Protein AF-A0A3N5EFN3-F1 (afdb_monomer_lite)

Foldseek 3Di:
DDDDDDDDDDDPPVVVVVVVVVVVVVVVVPPDP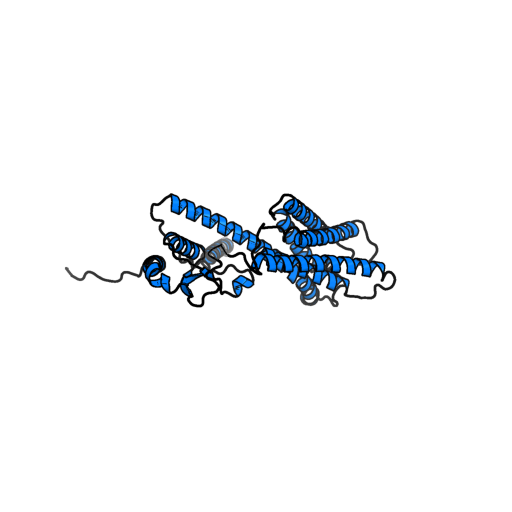PPPLPPPDPPDVVVVVVLVVVVVVVVVLLVLLLLLLVLLCLLQCVLVCLQCCCVPVQVNPDGDQASLLSCVGPCVCVQLVSLQSQLVSLCVDDAPDPVSNVLSNLLSVLSNLLNVQGADNDDDDDPSNVSNVVSVLSNLLSLLCCLQPRLLDDDPDDDPLSVVLNVLSNVLSVLSVVLSVVVVVCCVPCVPDPPDDSSNHVSSSSNSNSSSSNSNSVSQLGSRDFPDQDPPPPPDPQKDWLDKAAPSLLVVLCVV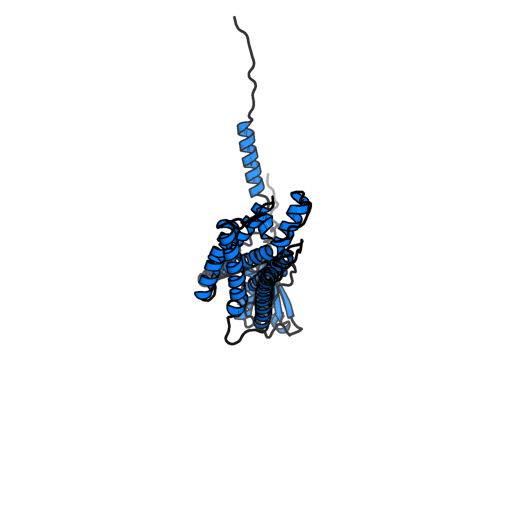CVVVVWGKDKDDPDPVVSSSDDPRMIIMITGPVCCVVSVVVSVVSVVSVDDPDPPDDDDDDDDDD

Radius of gyration: 29.47 Å; chains: 1; bounding box: 84×91×75 Å

pLDDT: mean 73.52, std 23.05, range [25.16, 98.56]

Sequence (353 aa):
MASNTKSVPGSTTRDFLLTCNHILRKVHRFSVGSVAYSVQPRKNPEILDFMMNSDDHTVHIHSYLSLRKAVGWIGILLPFVLILGHCFIFGGDKVLHNLSVYYHTGMRDIFVGAICAIALFLFFYKGYNRWDNIAADLAGFSALGIAFFPTVKEGPWDWVAMVHFYSAGSFFVILALISLFLFTRGEKRPTGRKLKRNIIYRACGIIILVSLASMEAYFLISKENHEDSRFVLIAETVTLMAFGISWLTKGGTFYPDKIQTTDTMEKEENLVKVFTGPEPTALLLMKMLEETGIKSLIKNDSMLGYLGAVPDVMNLYIFEEDLEKARPLIDEMNKQQEPEGDDEQGESGEAKE

Secondary structure (DSSP, 8-state):
-----------HHHHHHHHHHHHHHHHTTSS-----------S-HHHHHHHHHHHHHHHHHHHHHHHHHHHHHHHHHHHHHHHHHHHHTS--SS--SSSGGGGGSTTHHHHHHHHHHHHHHHHH---SSHHHHHHHHHHHHHHHHHHHSPPPSSSS--HHHHHHHHHHHHHHHHHHHIIIIITT---SS--HHHHHHHHHHHHHHHHHHHHHHHHHHHHHH-TT---S-THHHHHHHHHHHHHHHHHHHHTTSSSPPPPSS-TTGGG-S-EEEEEEE-HHHHHHHHHHHHHTT--EEEE---HHHHHTPPPS-EEEEEEGGGHHHHHHHHHHHHHTTS---------------

Structure (mmCIF, N/CA/C/O backbone):
data_AF-A0A3N5EFN3-F1
#
_entry.id   AF-A0A3N5EFN3-F1
#
loop_
_atom_site.group_PDB
_atom_site.id
_atom_site.type_symbol
_atom_site.label_atom_id
_atom_site.label_alt_id
_atom_site.label_comp_id
_atom_site.label_asym_id
_atom_site.label_entity_id
_atom_site.label_seq_id
_atom_site.pdbx_PDB_ins_code
_atom_site.Cartn_x
_atom_site.Cartn_y
_atom_site.Cartn_z
_atom_site.occupancy
_atom_site.B_iso_or_equiv
_atom_site.auth_seq_id
_atom_site.auth_comp_id
_atom_site.auth_asym_id
_atom_site.auth_atom_id
_atom_site.pdbx_PDB_model_num
ATOM 1 N N . MET A 1 1 ? -3.716 70.210 -43.033 1.00 42.50 1 MET A N 1
ATOM 2 C CA . MET A 1 1 ? -4.233 69.007 -43.717 1.00 42.50 1 MET A CA 1
ATOM 3 C C . MET A 1 1 ? -4.564 67.977 -42.658 1.00 42.50 1 MET A C 1
ATOM 5 O O . MET A 1 1 ? -3.665 67.434 -42.033 1.00 42.50 1 MET A O 1
ATOM 9 N N . ALA A 1 2 ? -5.855 67.834 -42.385 1.00 38.41 2 ALA A N 1
ATOM 10 C CA . ALA A 1 2 ? -6.418 66.829 -41.502 1.00 38.41 2 ALA A CA 1
ATOM 11 C C . ALA A 1 2 ? -6.771 65.580 -42.317 1.00 38.41 2 ALA A C 1
ATOM 13 O O . ALA A 1 2 ? -7.244 65.735 -43.439 1.00 38.41 2 ALA A O 1
ATOM 14 N N . SER A 1 3 ? -6.580 64.394 -41.735 1.00 30.78 3 SER A N 1
ATOM 15 C CA . SER A 1 3 ? -7.423 63.190 -41.875 1.00 30.78 3 SER A CA 1
ATOM 16 C C . SER A 1 3 ? -6.639 61.965 -41.389 1.00 30.78 3 SER A C 1
ATOM 18 O O . SER A 1 3 ? -5.453 61.882 -41.674 1.00 30.78 3 SER A O 1
ATOM 20 N N . ASN A 1 4 ? -7.186 60.909 -40.801 1.00 31.00 4 ASN A N 1
ATOM 21 C CA . ASN A 1 4 ? -8.431 60.641 -40.091 1.00 31.00 4 ASN A CA 1
ATOM 22 C C . ASN A 1 4 ? -8.348 59.143 -39.730 1.00 31.00 4 ASN A C 1
ATOM 24 O O . ASN A 1 4 ? -8.022 58.351 -40.610 1.00 31.00 4 ASN A O 1
ATOM 28 N N . THR A 1 5 ? -8.760 58.764 -38.516 1.00 33.88 5 THR A N 1
ATOM 29 C CA . THR A 1 5 ? -9.247 57.416 -38.126 1.00 33.88 5 THR A CA 1
ATOM 30 C C . THR A 1 5 ? -8.249 56.230 -38.172 1.00 33.88 5 THR A C 1
ATOM 32 O O . THR A 1 5 ? -7.373 56.171 -39.015 1.00 33.88 5 THR A O 1
ATOM 35 N N . LYS A 1 6 ? -8.292 55.201 -37.318 1.00 34.53 6 LYS A N 1
ATOM 36 C CA . LYS A 1 6 ? -9.382 54.615 -36.527 1.00 34.53 6 LYS A CA 1
ATOM 37 C C . LYS A 1 6 ? -8.849 54.121 -35.179 1.00 34.53 6 LYS A C 1
ATOM 39 O O . LYS A 1 6 ? -7.883 53.368 -35.121 1.00 34.53 6 LYS A O 1
ATOM 44 N N . SER A 1 7 ? -9.545 54.501 -34.118 1.00 36.38 7 SER A N 1
ATOM 45 C CA . SER A 1 7 ? -9.604 53.762 -32.865 1.00 36.38 7 SER A CA 1
ATOM 46 C C . SER A 1 7 ? -10.332 52.431 -33.090 1.00 36.38 7 SER A C 1
ATOM 48 O O . SER A 1 7 ? -11.386 52.393 -33.726 1.00 36.38 7 SER A O 1
ATOM 50 N N . VAL A 1 8 ? -9.779 51.344 -32.551 1.00 38.38 8 VAL A N 1
ATOM 51 C CA . VAL A 1 8 ? -10.485 50.074 -32.336 1.00 38.38 8 VAL A CA 1
ATOM 52 C C . VAL A 1 8 ? -10.555 49.851 -30.818 1.00 38.38 8 VAL A C 1
ATOM 54 O O . VAL A 1 8 ? -9.541 50.045 -30.143 1.00 38.38 8 VAL A O 1
ATOM 57 N N . PRO A 1 9 ? -11.737 49.534 -30.263 1.00 36.88 9 PRO A N 1
ATOM 58 C CA . PRO A 1 9 ? -11.984 49.467 -28.827 1.00 36.88 9 PRO A CA 1
ATOM 59 C C . PRO A 1 9 ? -11.787 48.044 -28.285 1.00 36.88 9 PRO A C 1
ATOM 61 O O . PRO A 1 9 ? -11.700 47.087 -29.048 1.00 36.88 9 PRO A O 1
ATOM 64 N N . GLY A 1 10 ? -11.866 47.898 -26.960 1.00 32.88 10 GLY A N 1
ATOM 65 C CA . GLY A 1 10 ? -12.506 46.703 -26.398 1.00 32.88 10 GLY A CA 1
ATOM 66 C C . GLY A 1 10 ? -11.637 45.803 -25.526 1.00 32.88 10 GLY A C 1
ATOM 67 O O . GLY A 1 10 ? -11.119 44.784 -25.963 1.00 32.88 10 GLY A O 1
ATOM 68 N N . SER A 1 11 ? -11.564 46.176 -24.250 1.00 46.12 11 SER A N 1
ATOM 69 C CA . SER A 1 11 ? -12.083 45.364 -23.132 1.00 46.12 11 SER A CA 1
ATOM 70 C C . SER A 1 11 ? -11.557 43.947 -22.846 1.00 46.12 11 SER A C 1
ATOM 72 O O . SER A 1 11 ? -12.011 43.345 -21.879 1.00 46.12 11 SER A O 1
ATOM 74 N N . THR A 1 12 ? -10.561 43.399 -23.536 1.00 49.66 12 THR A N 1
ATOM 75 C CA . THR A 1 12 ? -10.301 41.948 -23.396 1.00 49.66 12 THR A CA 1
ATOM 76 C C . THR A 1 12 ? -9.610 41.514 -22.093 1.00 49.66 12 THR A C 1
ATOM 78 O O . THR A 1 12 ? -9.712 40.354 -21.710 1.00 49.66 12 THR A O 1
ATOM 81 N N . THR A 1 13 ? -8.950 42.407 -21.348 1.00 43.72 13 THR A N 1
ATOM 82 C CA . THR A 1 13 ? -8.287 42.038 -20.076 1.00 43.72 13 THR A CA 1
ATOM 83 C C . THR A 1 13 ? -9.145 42.273 -18.836 1.00 43.72 13 THR A C 1
ATOM 85 O O . THR A 1 13 ? -9.038 41.516 -17.870 1.00 43.72 13 THR A O 1
ATOM 88 N N . ARG A 1 14 ? -10.045 43.267 -18.854 1.00 44.19 14 ARG A N 1
ATOM 89 C CA . ARG A 1 14 ? -11.017 43.456 -17.763 1.00 44.19 14 ARG A CA 1
ATOM 90 C C . ARG A 1 14 ? -12.145 42.432 -17.833 1.00 44.19 14 ARG A C 1
ATOM 92 O O . ARG A 1 14 ? -12.535 41.933 -16.783 1.00 44.19 14 ARG A O 1
ATOM 99 N N . ASP A 1 15 ? -12.573 42.037 -19.031 1.00 45.38 15 ASP A N 1
ATOM 100 C CA . ASP A 1 15 ? -13.620 41.024 -19.190 1.00 45.38 15 ASP A CA 1
ATOM 101 C C . ASP A 1 15 ? -13.124 39.626 -18.782 1.00 45.38 15 ASP A C 1
ATOM 103 O O . ASP A 1 15 ? -13.872 38.873 -18.161 1.00 45.38 15 ASP A O 1
ATOM 107 N N . PHE A 1 16 ? -11.843 39.293 -18.998 1.00 45.16 16 PHE A N 1
ATOM 108 C CA . PHE A 1 16 ? -11.278 38.008 -18.555 1.00 45.16 16 PHE A CA 1
ATOM 109 C C . PHE A 1 16 ? -11.113 37.934 -17.029 1.00 45.16 16 PHE A C 1
ATOM 111 O O . PHE A 1 16 ? -11.428 36.915 -16.417 1.00 45.16 16 PHE A O 1
ATOM 118 N N . LEU A 1 17 ? -10.707 39.036 -16.385 1.00 46.09 17 LEU A N 1
ATOM 119 C CA . LEU A 1 17 ? -10.628 39.118 -14.923 1.00 46.09 17 LEU A CA 1
ATOM 120 C C . LEU A 1 17 ? -12.014 39.154 -14.263 1.00 46.09 17 LEU A C 1
ATOM 122 O O . LEU A 1 17 ? -12.192 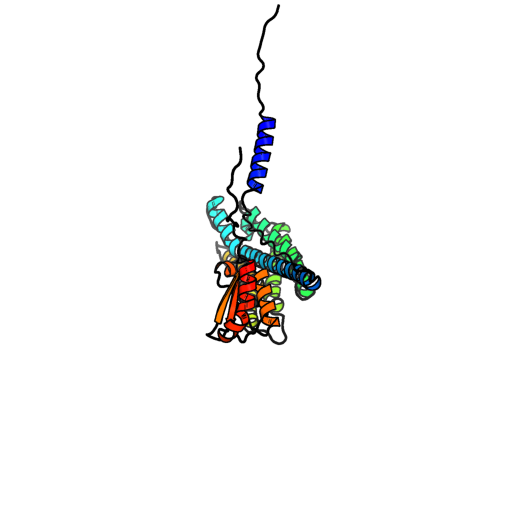38.540 -13.213 1.00 46.09 17 LEU A O 1
ATOM 126 N N . LEU A 1 18 ? -13.010 39.803 -14.877 1.00 49.19 18 LEU A N 1
ATOM 127 C CA . LEU A 1 18 ? -14.397 39.787 -14.397 1.00 49.19 18 LEU A CA 1
ATOM 128 C C . LEU A 1 18 ? -15.060 38.419 -14.608 1.00 49.19 18 LEU A C 1
ATOM 130 O O . LEU A 1 18 ? -15.768 37.958 -13.716 1.00 49.19 18 LEU A O 1
ATOM 134 N N . THR A 1 19 ? -14.767 37.723 -15.711 1.00 48.66 19 THR A N 1
ATOM 135 C CA . THR A 1 19 ? -15.259 36.357 -15.962 1.00 48.66 19 THR A CA 1
ATOM 136 C C . THR A 1 19 ? -14.598 35.345 -15.022 1.00 48.66 19 THR A C 1
ATOM 138 O O . THR A 1 19 ? -15.298 34.512 -14.453 1.00 48.66 19 THR A O 1
ATOM 141 N N . CYS A 1 20 ? -13.294 35.468 -14.736 1.00 38.78 20 CYS A N 1
ATOM 142 C CA . CYS A 1 20 ? -12.631 34.662 -13.704 1.00 38.78 20 CYS A CA 1
ATOM 143 C C . CYS A 1 20 ? -13.177 34.946 -12.300 1.00 38.78 20 CYS A C 1
ATOM 145 O O . CYS A 1 20 ? -13.378 34.006 -11.541 1.00 38.78 20 CYS A O 1
ATOM 147 N N . ASN A 1 21 ? -13.486 36.200 -11.951 1.00 40.50 21 ASN A N 1
ATOM 148 C CA . ASN A 1 21 ? -14.096 36.511 -10.653 1.00 40.50 21 ASN A CA 1
ATOM 149 C C . ASN A 1 21 ? -15.554 36.037 -10.565 1.00 40.50 21 ASN A C 1
ATOM 151 O O . ASN A 1 21 ? -16.003 35.630 -9.497 1.00 40.50 21 ASN A O 1
ATOM 155 N N . HIS A 1 22 ? -16.300 36.045 -11.673 1.00 41.62 22 HIS A N 1
ATOM 156 C CA . HIS A 1 22 ? -17.666 35.528 -11.703 1.00 41.62 22 HIS A CA 1
ATOM 157 C C . HIS A 1 22 ? -17.688 33.994 -11.666 1.00 41.62 22 HIS A C 1
ATOM 159 O O . HIS A 1 22 ? -18.513 33.432 -10.956 1.00 41.62 22 HIS A O 1
ATOM 165 N N . ILE A 1 23 ? -16.748 33.309 -12.329 1.00 41.66 23 ILE A N 1
ATOM 166 C CA . ILE A 1 23 ? -16.597 31.846 -12.266 1.00 41.66 23 ILE A CA 1
ATOM 167 C C . ILE A 1 23 ? -16.037 31.414 -10.905 1.00 41.66 23 ILE A C 1
ATOM 169 O O . ILE A 1 23 ? -16.576 30.482 -10.324 1.00 41.66 23 ILE A O 1
ATOM 173 N N . LEU A 1 24 ? -15.072 32.128 -10.314 1.00 36.22 24 LEU A N 1
ATOM 174 C CA . LEU A 1 24 ? -14.598 31.846 -8.951 1.00 36.22 24 LEU A CA 1
ATOM 175 C C . LEU A 1 24 ? -15.686 32.107 -7.901 1.00 36.22 24 LEU A C 1
ATOM 177 O O . LEU A 1 24 ? -15.841 31.300 -6.993 1.00 36.22 24 LEU A O 1
ATOM 181 N N . ARG A 1 25 ? -16.524 33.144 -8.057 1.00 36.97 25 ARG A N 1
ATOM 182 C CA . ARG A 1 25 ? -17.699 33.348 -7.186 1.00 36.97 25 ARG A CA 1
ATOM 183 C C . ARG A 1 25 ? -18.825 32.342 -7.430 1.00 36.97 25 ARG A C 1
ATOM 185 O O . ARG A 1 25 ? -19.624 32.129 -6.526 1.00 36.97 25 ARG A O 1
ATOM 192 N N . LYS A 1 26 ? -18.908 31.725 -8.614 1.00 35.31 26 LYS A N 1
ATOM 193 C CA . LYS A 1 26 ? -19.923 30.707 -8.942 1.00 35.31 26 LYS A CA 1
ATOM 194 C C . LYS A 1 26 ? -19.475 29.294 -8.550 1.00 35.31 26 LYS A C 1
ATOM 196 O O . LYS A 1 26 ? -20.312 28.512 -8.117 1.00 35.31 26 LYS A O 1
ATOM 201 N N . VAL A 1 27 ? -18.170 29.007 -8.582 1.00 34.91 27 VAL A N 1
ATOM 202 C CA . VAL A 1 27 ? -17.560 27.778 -8.036 1.00 34.91 27 VAL A CA 1
ATOM 203 C C . VAL A 1 27 ? -17.530 27.813 -6.504 1.00 34.91 27 VAL A C 1
ATOM 205 O O . VAL A 1 27 ? -17.742 26.787 -5.878 1.00 34.91 27 VAL A O 1
ATOM 208 N N . HIS A 1 28 ? -17.433 28.993 -5.882 1.00 31.05 28 HIS A N 1
ATOM 209 C CA . HIS A 1 28 ? -17.645 29.138 -4.433 1.00 31.05 28 HIS A CA 1
ATOM 210 C C . HIS A 1 28 ? -19.130 29.109 -4.008 1.00 31.05 28 HIS A C 1
ATOM 212 O O . HIS A 1 28 ? -19.431 29.274 -2.826 1.00 31.05 28 HIS A O 1
ATOM 218 N N . ARG A 1 29 ? -20.064 28.938 -4.958 1.00 30.48 29 ARG A N 1
ATOM 219 C CA . ARG A 1 29 ? -21.521 28.936 -4.725 1.00 30.48 29 ARG A CA 1
ATOM 220 C C . ARG A 1 29 ? -22.226 27.675 -5.233 1.00 30.48 29 ARG A C 1
ATOM 222 O O . ARG A 1 29 ? -23.449 27.612 -5.195 1.00 30.48 29 ARG A O 1
ATOM 229 N N . PHE A 1 30 ? -21.477 26.670 -5.678 1.00 33.19 30 PHE A N 1
ATOM 230 C CA . PHE A 1 30 ? -22.003 25.349 -6.003 1.00 33.19 30 PHE A CA 1
ATOM 231 C C . PHE A 1 30 ? -21.211 24.310 -5.215 1.00 33.19 30 PHE A C 1
ATOM 233 O O . PHE A 1 30 ? -20.004 24.199 -5.382 1.00 33.19 30 PHE A O 1
ATOM 240 N N . SER A 1 31 ? -21.920 23.558 -4.374 1.00 32.50 31 SER A N 1
ATOM 241 C CA . SER A 1 31 ? -21.401 22.580 -3.411 1.00 32.50 31 SER A CA 1
ATOM 242 C C . SER A 1 31 ? -20.894 23.164 -2.091 1.00 32.50 31 SER A C 1
ATOM 244 O O . SER A 1 31 ? -19.731 23.011 -1.752 1.00 32.50 31 SER A O 1
ATOM 246 N N . VAL A 1 32 ? -21.793 23.780 -1.321 1.00 32.69 32 VAL A N 1
ATOM 247 C CA . VAL A 1 32 ? -22.317 23.129 -0.108 1.00 32.69 32 VAL A CA 1
ATOM 248 C C . VAL A 1 32 ? -23.745 23.648 0.065 1.00 32.69 32 VAL A C 1
ATOM 250 O O . VAL A 1 32 ? -23.968 24.745 0.567 1.00 32.69 32 VAL A O 1
ATOM 253 N N . GLY A 1 33 ? -24.736 22.875 -0.375 1.00 26.97 33 GLY A N 1
ATOM 254 C CA . GLY A 1 33 ? -26.073 22.966 0.209 1.00 26.97 33 GLY A CA 1
ATOM 255 C C . GLY A 1 33 ? -26.017 22.341 1.599 1.00 26.97 33 GLY A C 1
ATOM 256 O O . GLY A 1 33 ? -26.643 21.317 1.833 1.00 26.97 33 GLY A O 1
ATOM 257 N N . SER A 1 34 ? -25.175 22.890 2.478 1.00 28.14 34 SER A N 1
ATOM 258 C CA . SER A 1 34 ? -25.198 22.558 3.893 1.00 28.14 34 SER A CA 1
ATOM 259 C C . SER A 1 34 ? -26.425 23.280 4.391 1.00 28.14 34 SER A C 1
ATOM 261 O O . SER A 1 34 ? -26.415 24.503 4.523 1.00 28.14 34 SER A O 1
ATOM 263 N N . VAL A 1 35 ? -27.489 22.527 4.638 1.00 26.98 35 VAL A N 1
ATOM 264 C CA . VAL A 1 35 ? -28.425 22.915 5.683 1.00 26.98 35 VAL A CA 1
ATOM 265 C C . VAL A 1 35 ? -27.552 23.076 6.924 1.00 26.98 35 VAL A C 1
ATOM 267 O O . VAL A 1 35 ? -27.054 22.104 7.489 1.00 26.98 35 VAL A O 1
ATOM 270 N N . ALA A 1 36 ? -27.204 24.322 7.235 1.00 26.17 36 ALA A N 1
ATOM 271 C CA . ALA A 1 36 ? -26.501 24.654 8.450 1.00 26.17 36 ALA A CA 1
ATOM 272 C C . ALA A 1 36 ? -27.518 24.446 9.568 1.00 26.17 36 ALA A C 1
ATOM 274 O O . ALA A 1 36 ? -28.321 25.328 9.853 1.00 26.17 36 ALA A O 1
ATOM 275 N N . TYR A 1 37 ? -27.522 23.251 10.155 1.00 28.23 37 TYR A N 1
ATOM 276 C CA . TYR A 1 37 ? -28.199 23.009 11.417 1.00 28.23 37 TYR A CA 1
ATOM 277 C C . TYR A 1 37 ? -27.496 23.873 12.466 1.00 28.23 37 TYR A C 1
ATOM 279 O O . TYR A 1 37 ? -26.477 23.481 13.034 1.00 28.23 37 TYR A O 1
ATOM 287 N N . SER A 1 38 ? -27.989 25.094 12.680 1.00 25.16 38 SER A N 1
ATOM 288 C CA . SER A 1 38 ? -27.573 25.915 13.808 1.00 25.16 38 SER A CA 1
ATOM 289 C C . SER A 1 38 ? -28.200 25.326 15.065 1.00 25.16 38 SER A C 1
ATOM 291 O O . SER A 1 38 ? -29.229 25.798 15.545 1.00 25.16 38 SER A O 1
ATOM 293 N N . VAL A 1 39 ? -27.588 24.270 15.595 1.00 35.00 39 VAL A N 1
ATOM 294 C CA . VAL A 1 39 ? -27.822 23.851 16.975 1.00 35.00 39 VAL A CA 1
ATOM 295 C C . VAL A 1 39 ? -27.340 25.012 17.837 1.00 35.00 39 VAL A C 1
ATOM 297 O O . VAL A 1 39 ? -26.141 25.203 18.007 1.00 35.00 39 VAL A O 1
ATOM 300 N N . GLN A 1 40 ? -28.258 25.854 18.310 1.00 28.28 40 GLN A N 1
ATOM 301 C CA . GLN A 1 40 ? -27.939 26.882 19.297 1.00 28.28 40 GLN A CA 1
ATOM 302 C C . GLN A 1 40 ? -27.626 26.159 20.613 1.00 28.28 40 GLN A C 1
ATOM 304 O O . GLN A 1 40 ? -28.537 25.575 21.210 1.00 28.28 40 GLN A O 1
ATOM 309 N N . PRO A 1 41 ? -26.366 26.146 21.086 1.00 37.38 41 PRO A N 1
ATOM 310 C CA . PRO A 1 41 ? -26.038 25.452 22.317 1.00 37.38 41 PRO A CA 1
ATOM 311 C C . PRO A 1 41 ? -26.722 26.177 23.479 1.00 37.38 41 PRO A C 1
ATOM 313 O O . PRO A 1 41 ? -26.458 27.351 23.754 1.00 37.38 41 PRO A O 1
ATOM 316 N N . ARG A 1 42 ? -27.623 25.487 24.190 1.00 42.03 42 ARG A N 1
ATOM 317 C CA . ARG A 1 42 ? -28.101 25.983 25.486 1.00 42.03 42 ARG A CA 1
ATOM 318 C C . ARG A 1 42 ? -26.901 26.150 26.430 1.00 42.03 42 ARG A C 1
ATOM 320 O O . ARG A 1 42 ? -25.976 25.347 26.420 1.00 42.03 42 ARG A O 1
ATOM 327 N N . LYS A 1 43 ? -26.976 27.212 27.242 1.00 44.81 43 LYS A N 1
ATOM 328 C CA . LYS A 1 43 ? -26.015 27.826 28.189 1.00 44.81 43 LYS A CA 1
ATOM 329 C C . LYS A 1 43 ? -25.325 26.907 29.229 1.00 44.81 43 LYS A C 1
ATOM 331 O O . LYS A 1 43 ? -25.169 27.328 30.373 1.00 44.81 43 LYS A O 1
ATOM 336 N N . ASN A 1 44 ? -24.920 25.683 28.901 1.00 45.38 44 ASN A N 1
ATOM 337 C CA . ASN A 1 44 ? -24.066 24.888 29.780 1.00 45.38 44 ASN A CA 1
ATOM 338 C C . ASN A 1 44 ? -22.635 24.844 29.210 1.00 45.38 44 ASN A C 1
ATOM 340 O O . ASN A 1 44 ? -22.384 24.084 28.272 1.00 45.38 44 ASN A O 1
ATOM 344 N N . PRO A 1 45 ? -21.705 25.673 29.722 1.00 52.31 45 PRO A N 1
ATOM 345 C CA . PRO A 1 45 ? -20.355 25.789 29.170 1.00 52.31 45 PRO A CA 1
ATOM 346 C C . PRO A 1 45 ? -19.575 24.467 29.208 1.00 52.31 45 PRO A C 1
ATOM 348 O O . PRO A 1 45 ? -18.748 24.242 28.332 1.00 52.31 45 PRO A O 1
ATOM 351 N N . GLU A 1 46 ? -19.883 23.563 30.143 1.00 46.56 46 GLU A N 1
ATOM 352 C CA . GLU A 1 46 ? -19.254 22.236 30.219 1.00 46.56 46 GLU A CA 1
ATOM 353 C C . GLU A 1 46 ? -19.691 21.305 29.079 1.00 46.56 46 GLU A C 1
ATOM 355 O O . GLU A 1 46 ? -18.888 20.532 28.564 1.00 46.56 46 GLU A O 1
ATOM 360 N N . ILE A 1 47 ? -20.953 21.396 28.641 1.00 45.16 47 ILE A N 1
ATOM 361 C CA . ILE A 1 47 ? -21.464 20.594 27.520 1.00 45.16 47 ILE A CA 1
ATOM 362 C C . ILE A 1 47 ? -20.891 21.116 26.203 1.00 45.16 47 ILE A C 1
ATOM 364 O O . ILE A 1 47 ? -20.515 20.320 25.350 1.00 45.16 47 ILE A O 1
ATOM 368 N N . LEU A 1 48 ? -20.768 22.438 26.051 1.00 50.41 48 LEU A N 1
ATOM 369 C CA . LEU A 1 48 ? -20.181 23.048 24.858 1.00 50.41 48 LEU A CA 1
ATOM 370 C C . LEU A 1 48 ? -18.689 22.708 24.712 1.00 50.41 48 LEU A C 1
ATOM 372 O O . LEU A 1 48 ? -18.257 22.345 23.620 1.00 50.41 48 LEU A O 1
ATOM 376 N N . ASP A 1 49 ? -17.927 22.771 25.808 1.00 54.03 49 ASP A N 1
ATOM 377 C CA . ASP A 1 49 ? -16.514 22.369 25.836 1.00 54.03 49 ASP A CA 1
ATOM 378 C C . ASP A 1 49 ? -16.355 20.867 25.549 1.00 54.03 49 ASP A C 1
ATOM 380 O O . ASP A 1 49 ? -15.541 20.465 24.718 1.00 54.03 49 ASP A O 1
ATOM 384 N N . PHE A 1 50 ? -17.211 20.029 26.144 1.00 50.53 50 PHE A N 1
ATOM 385 C CA . PHE A 1 50 ? -17.228 18.593 25.873 1.00 50.53 50 PHE A CA 1
ATOM 386 C C . PHE A 1 50 ? -17.576 18.269 24.413 1.00 50.53 50 PHE A C 1
ATOM 388 O O . PHE A 1 50 ? -16.926 17.406 23.824 1.00 50.53 50 PHE A O 1
ATOM 395 N N . MET A 1 51 ? -18.573 18.939 23.822 1.00 46.94 51 MET A N 1
ATOM 396 C CA . MET A 1 51 ? -18.962 18.754 22.417 1.00 46.94 51 MET A CA 1
ATOM 397 C C . MET A 1 51 ? -17.831 19.177 21.479 1.00 46.94 51 MET A C 1
ATOM 399 O O . MET A 1 51 ? -17.422 18.382 20.639 1.00 46.94 51 MET A O 1
ATOM 403 N N . MET A 1 52 ? -17.254 20.367 21.679 1.00 53.12 52 MET A N 1
ATOM 404 C CA . MET A 1 52 ? -16.132 20.843 20.864 1.00 53.12 52 MET A CA 1
ATOM 405 C C . MET A 1 52 ? -14.916 19.913 20.943 1.00 53.12 52 MET A C 1
ATOM 407 O O . MET A 1 52 ? -14.295 19.624 19.922 1.00 53.12 52 MET A O 1
ATOM 411 N N . ASN A 1 53 ? -14.581 19.419 22.136 1.00 51.72 53 ASN A N 1
ATOM 412 C CA . ASN A 1 53 ? -13.414 18.559 22.326 1.00 51.72 53 ASN A CA 1
ATOM 413 C C . ASN A 1 53 ? -13.657 17.122 21.815 1.00 51.72 53 ASN A C 1
ATOM 415 O O . ASN A 1 53 ? -12.758 16.482 21.270 1.00 51.72 53 ASN A O 1
ATOM 419 N N . SER A 1 54 ? -14.886 16.612 21.940 1.00 52.78 54 SER A N 1
ATOM 420 C CA . SER A 1 54 ? -15.269 15.292 21.414 1.00 52.78 54 SER A CA 1
ATOM 421 C C . SER A 1 54 ? -15.344 15.284 19.885 1.00 52.78 54 SER A C 1
ATOM 423 O O . SER A 1 54 ? -14.884 14.325 19.258 1.00 52.78 54 SER A O 1
ATOM 425 N N . ASP A 1 55 ? -15.860 16.354 19.277 1.00 54.44 55 ASP A N 1
ATOM 426 C CA . ASP A 1 55 ? -15.888 16.516 17.821 1.00 54.44 55 ASP A CA 1
ATOM 427 C C . ASP A 1 55 ? -14.468 16.619 17.249 1.00 54.44 55 ASP A C 1
ATOM 429 O O . ASP A 1 55 ? -14.147 15.935 16.279 1.00 54.44 55 ASP A O 1
ATOM 433 N N . ASP A 1 56 ? -13.565 17.376 17.884 1.00 55.53 56 ASP A N 1
ATOM 434 C CA . ASP A 1 56 ? -12.170 17.460 17.430 1.00 55.53 56 ASP A CA 1
ATOM 435 C C . ASP A 1 56 ? -11.481 16.084 17.493 1.00 55.53 56 ASP A C 1
ATOM 437 O O . ASP A 1 56 ? -10.923 15.599 16.504 1.00 55.53 56 ASP A O 1
ATOM 441 N N . HIS A 1 57 ? -11.590 15.377 18.623 1.00 56.28 57 HIS A N 1
ATOM 442 C CA . HIS A 1 57 ? -11.006 14.043 18.778 1.00 56.28 57 HIS A CA 1
ATOM 443 C C . HIS A 1 57 ? -11.554 13.013 17.782 1.00 56.28 57 HIS A C 1
ATOM 445 O O . HIS A 1 57 ? -10.776 12.231 17.225 1.00 56.28 57 HIS A O 1
ATOM 451 N N . THR A 1 58 ? -12.865 12.999 17.535 1.00 60.16 58 THR A N 1
ATOM 452 C CA . THR A 1 58 ? -13.478 12.080 16.562 1.00 60.16 58 THR A CA 1
ATOM 453 C C . THR A 1 58 ? -13.031 12.402 15.137 1.00 60.16 58 THR A C 1
ATOM 455 O O . THR A 1 58 ? -12.613 11.491 14.417 1.00 60.16 58 THR A O 1
ATOM 458 N N . VAL A 1 59 ? -12.986 13.680 14.749 1.00 62.69 59 VAL A N 1
ATOM 459 C CA . VAL A 1 59 ? -12.482 14.122 13.438 1.00 62.69 59 VAL A CA 1
ATOM 460 C C . VAL A 1 59 ? -11.020 13.709 13.226 1.00 62.69 59 VAL A C 1
ATOM 462 O O . VAL A 1 59 ? -10.683 13.169 12.166 1.00 62.69 59 VAL A O 1
ATOM 465 N N . HIS A 1 60 ? -10.148 13.869 14.232 1.00 64.06 60 HIS A N 1
ATOM 466 C CA . HIS A 1 60 ? -8.747 13.424 14.145 1.00 64.06 60 HIS A CA 1
ATOM 467 C C . HIS A 1 60 ? -8.628 11.910 13.949 1.00 64.06 60 HIS A C 1
ATOM 469 O O . HIS A 1 60 ? -7.824 11.448 13.132 1.00 64.06 60 HIS A O 1
ATOM 475 N N . ILE A 1 61 ? -9.441 11.120 14.658 1.00 65.94 61 ILE A N 1
ATOM 476 C CA . ILE A 1 61 ? -9.457 9.656 14.522 1.00 65.94 61 ILE A CA 1
ATOM 477 C C . ILE A 1 61 ? -9.931 9.251 13.121 1.00 65.94 61 ILE A C 1
ATOM 479 O O . ILE A 1 61 ? -9.296 8.407 12.482 1.00 65.94 61 ILE A O 1
ATOM 483 N N . HIS A 1 62 ? -10.998 9.870 12.613 1.00 62.91 62 HIS A N 1
ATOM 484 C CA . HIS A 1 62 ? -11.547 9.587 11.284 1.00 62.91 62 HIS A CA 1
ATOM 485 C C . HIS A 1 62 ? -10.584 9.940 10.157 1.00 62.91 62 HIS A C 1
ATOM 487 O O . HIS A 1 62 ? -10.381 9.134 9.242 1.00 62.91 62 HIS A O 1
ATOM 493 N N . SER A 1 63 ? -9.928 11.097 10.248 1.00 75.00 63 SER A N 1
ATOM 494 C CA . SER A 1 63 ? -8.877 11.507 9.311 1.00 75.00 63 SER A CA 1
ATOM 495 C C . SER A 1 63 ? -7.734 10.486 9.286 1.00 75.00 63 SER A C 1
ATOM 497 O O . SER A 1 63 ? -7.311 10.004 8.230 1.00 75.00 63 SER A O 1
ATOM 499 N N . TYR A 1 64 ? -7.303 10.041 10.465 1.00 79.75 64 TYR A N 1
ATOM 500 C CA . TYR A 1 64 ? -6.208 9.090 10.601 1.00 79.75 64 TYR A CA 1
ATOM 501 C C . TYR A 1 64 ? -6.556 7.667 10.119 1.00 79.75 64 TYR A C 1
ATOM 503 O O . TYR A 1 64 ? -5.725 6.993 9.500 1.00 79.75 64 TYR A O 1
ATOM 511 N N . LEU A 1 65 ? -7.789 7.198 10.343 1.00 82.25 65 LEU A N 1
ATOM 512 C CA . LEU A 1 65 ? -8.281 5.936 9.781 1.00 82.25 65 LEU A CA 1
ATOM 513 C C . LEU A 1 65 ? -8.397 6.010 8.256 1.00 82.25 65 LEU A C 1
ATOM 515 O O . LEU A 1 65 ? -7.978 5.077 7.572 1.00 82.25 65 LEU A O 1
ATOM 519 N N . SER A 1 66 ? -8.899 7.120 7.719 1.00 84.19 66 SER A N 1
ATOM 520 C CA . SER A 1 66 ? -9.026 7.336 6.274 1.00 84.19 66 SER A CA 1
ATOM 521 C C . SER A 1 66 ? -7.665 7.309 5.578 1.00 84.19 66 SER A C 1
ATOM 523 O O . SER A 1 66 ? -7.515 6.667 4.538 1.00 84.19 66 SER A O 1
ATOM 525 N N . LEU A 1 67 ? -6.638 7.893 6.199 1.00 87.69 67 LEU A N 1
ATOM 526 C CA . LEU A 1 67 ? -5.275 7.872 5.672 1.00 87.69 67 LEU A CA 1
ATOM 527 C C . LEU A 1 67 ? -4.690 6.447 5.604 1.00 87.69 67 LEU A C 1
ATOM 529 O O . LEU A 1 67 ? -4.097 6.063 4.595 1.00 87.69 67 LEU A O 1
ATOM 533 N N . ARG A 1 68 ? -4.938 5.615 6.627 1.00 91.69 68 ARG A N 1
ATOM 534 C CA . ARG A 1 68 ? -4.579 4.180 6.607 1.00 91.69 68 ARG A CA 1
ATOM 535 C C . ARG A 1 68 ? -5.278 3.433 5.474 1.00 91.69 68 ARG A C 1
ATOM 537 O O . ARG A 1 68 ? -4.665 2.576 4.838 1.00 91.69 68 ARG A O 1
ATOM 544 N N . LYS A 1 69 ? -6.553 3.749 5.219 1.00 92.00 69 LYS A N 1
ATOM 545 C CA . LYS A 1 69 ? -7.313 3.133 4.126 1.00 92.00 69 LYS A CA 1
ATOM 546 C C . LYS A 1 69 ? -6.766 3.542 2.763 1.00 92.00 69 LYS A C 1
ATOM 548 O O . LYS A 1 69 ? -6.583 2.676 1.915 1.00 92.00 69 LYS A O 1
ATOM 553 N N . ALA A 1 70 ? -6.449 4.824 2.578 1.00 92.62 70 ALA A N 1
ATOM 554 C CA . ALA A 1 70 ? -5.848 5.330 1.348 1.00 92.62 70 ALA A CA 1
ATOM 555 C C . ALA A 1 70 ? -4.536 4.598 1.028 1.00 92.62 70 ALA A C 1
ATOM 557 O O . ALA A 1 70 ? -4.373 4.086 -0.075 1.00 92.62 70 ALA A O 1
ATOM 558 N N . VAL A 1 71 ? -3.645 4.448 2.010 1.00 95.06 71 VAL A N 1
ATOM 559 C CA . VAL A 1 71 ? -2.393 3.691 1.838 1.00 95.06 71 VAL A CA 1
ATOM 560 C C . VAL A 1 71 ? -2.637 2.214 1.540 1.00 95.06 71 VAL A C 1
ATOM 562 O O . VAL A 1 71 ? -1.968 1.642 0.678 1.00 95.06 71 VAL A O 1
ATOM 565 N N . GLY A 1 72 ? -3.628 1.604 2.193 1.00 96.31 72 GLY A N 1
ATOM 566 C CA . GLY A 1 72 ? -4.045 0.239 1.888 1.00 96.31 72 GLY A CA 1
ATOM 567 C C . GLY A 1 72 ? -4.502 0.068 0.435 1.00 96.31 72 GLY A C 1
ATOM 568 O O . GLY A 1 72 ? -4.072 -0.866 -0.244 1.00 96.31 72 GLY A O 1
ATOM 569 N N . TRP A 1 73 ? -5.313 1.003 -0.066 1.00 97.25 73 TRP A N 1
ATOM 570 C CA . TRP A 1 73 ? -5.773 1.017 -1.453 1.00 97.25 73 TRP A CA 1
ATOM 571 C C . TRP A 1 73 ? -4.652 1.280 -2.453 1.00 97.25 73 TRP A C 1
ATOM 573 O O . TRP A 1 73 ? -4.602 0.591 -3.469 1.00 97.25 73 TRP A O 1
ATOM 583 N N . ILE A 1 74 ? -3.728 2.201 -2.158 1.00 97.31 74 ILE A N 1
ATOM 584 C CA . ILE A 1 74 ? -2.530 2.406 -2.985 1.00 97.31 74 ILE A CA 1
ATOM 585 C C . ILE A 1 74 ? -1.773 1.082 -3.118 1.00 97.31 74 ILE A C 1
ATOM 587 O O . ILE A 1 74 ? -1.466 0.677 -4.233 1.00 97.31 74 ILE A O 1
ATOM 591 N N . GLY A 1 75 ? -1.542 0.364 -2.014 1.00 96.19 75 GLY A N 1
ATOM 592 C CA . GLY A 1 75 ? -0.873 -0.938 -2.041 1.00 96.19 75 GLY A CA 1
ATOM 593 C C . GLY A 1 75 ? -1.566 -1.962 -2.947 1.00 96.19 75 GLY A C 1
ATOM 594 O O . GLY A 1 75 ? -0.914 -2.591 -3.772 1.00 96.19 75 GLY A O 1
ATOM 595 N N . ILE A 1 76 ? -2.890 -2.107 -2.840 1.00 97.62 76 ILE A N 1
ATOM 596 C CA . ILE A 1 76 ? -3.645 -3.085 -3.643 1.00 97.62 76 ILE A CA 1
ATOM 597 C C . ILE A 1 76 ? -3.696 -2.692 -5.120 1.00 97.62 76 ILE A C 1
ATOM 599 O O . ILE A 1 76 ? -3.560 -3.553 -5.983 1.00 97.62 76 ILE A O 1
ATOM 603 N N . LEU A 1 77 ? -3.933 -1.414 -5.419 1.00 97.62 77 LEU A N 1
ATOM 604 C CA . LEU A 1 77 ? -4.210 -0.954 -6.780 1.00 97.62 77 LEU A CA 1
ATOM 605 C C . LEU A 1 77 ? -2.943 -0.715 -7.597 1.00 97.62 77 LEU A C 1
ATOM 607 O O . LEU A 1 77 ? -2.985 -0.879 -8.816 1.00 97.62 77 LEU A O 1
ATOM 611 N N . LEU A 1 78 ? -1.830 -0.348 -6.954 1.00 97.50 78 LEU A N 1
ATOM 612 C CA . LEU A 1 78 ? -0.603 0.051 -7.641 1.00 97.50 78 LEU A CA 1
ATOM 613 C C . LEU A 1 78 ? -0.143 -0.965 -8.703 1.00 97.50 78 LEU A C 1
ATOM 615 O O . LEU A 1 78 ? 0.045 -0.534 -9.839 1.00 97.50 78 LEU A O 1
ATOM 619 N N . PRO A 1 79 ? -0.041 -2.285 -8.435 1.00 97.25 79 PRO A N 1
ATOM 620 C CA . PRO A 1 79 ? 0.375 -3.255 -9.451 1.00 97.25 79 PRO A CA 1
ATOM 621 C C . PRO A 1 79 ? -0.489 -3.211 -10.715 1.00 97.25 79 PRO A C 1
ATOM 623 O O . PRO A 1 79 ? 0.024 -3.154 -11.832 1.00 97.25 79 PRO A O 1
ATOM 626 N N . PHE A 1 80 ? -1.810 -3.173 -10.539 1.00 97.31 80 PHE A N 1
ATOM 627 C CA . PHE A 1 80 ? -2.762 -3.160 -11.645 1.00 97.31 80 PHE A CA 1
ATOM 628 C C . PHE A 1 80 ? -2.708 -1.845 -12.412 1.00 97.31 80 PHE A C 1
ATOM 630 O O . PHE A 1 80 ? -2.706 -1.859 -13.639 1.00 97.31 80 PHE A O 1
ATOM 637 N N . VAL A 1 81 ? -2.613 -0.714 -11.710 1.00 97.56 81 VAL A N 1
ATOM 638 C CA . VAL A 1 81 ? -2.504 0.602 -12.347 1.00 97.56 81 VAL A CA 1
ATOM 639 C C . VAL A 1 81 ? -1.242 0.681 -13.201 1.00 97.56 81 VAL A C 1
ATOM 641 O O . VAL A 1 81 ? -1.334 1.136 -14.336 1.00 97.56 81 VAL A O 1
ATOM 644 N N . LEU A 1 82 ? -0.093 0.196 -12.712 1.00 97.38 82 LEU A N 1
ATOM 645 C CA . LEU A 1 82 ? 1.158 0.181 -13.482 1.00 97.38 82 LEU A CA 1
ATOM 646 C C . LEU A 1 82 ? 1.050 -0.687 -14.737 1.00 97.38 82 LEU A C 1
ATOM 648 O O . LEU A 1 82 ? 1.366 -0.215 -15.829 1.00 97.38 82 LEU A O 1
ATOM 652 N N . ILE A 1 83 ? 0.559 -1.922 -14.596 1.00 95.88 83 ILE A N 1
ATOM 653 C CA . ILE A 1 83 ? 0.413 -2.862 -15.715 1.00 95.88 83 ILE A CA 1
ATOM 654 C C . ILE A 1 83 ? -0.554 -2.300 -16.764 1.00 95.88 83 ILE A C 1
ATOM 656 O O . ILE A 1 83 ? -0.205 -2.178 -17.937 1.00 95.88 83 ILE A O 1
ATOM 660 N N . LEU A 1 84 ? -1.763 -1.919 -16.344 1.00 96.12 84 LEU A N 1
ATOM 661 C CA . LEU A 1 84 ? -2.807 -1.439 -17.248 1.00 96.12 84 LEU A CA 1
ATOM 662 C C . LEU A 1 84 ? -2.425 -0.099 -17.878 1.00 96.12 84 LEU A C 1
ATOM 664 O O . LEU A 1 84 ? -2.601 0.084 -19.078 1.00 96.12 84 LEU A O 1
ATOM 668 N N . GLY A 1 85 ? -1.869 0.830 -17.100 1.00 95.69 85 GLY A N 1
ATOM 669 C CA . GLY A 1 85 ? -1.435 2.123 -17.616 1.00 95.69 85 GLY A CA 1
ATOM 670 C C . GLY A 1 85 ? -0.308 1.985 -18.639 1.00 95.69 85 GLY A C 1
ATOM 671 O O . GLY A 1 85 ? -0.353 2.624 -19.689 1.00 95.69 85 GLY A O 1
ATOM 672 N N . HIS A 1 86 ? 0.657 1.093 -18.406 1.00 95.56 86 HIS A N 1
ATOM 673 C CA . HIS A 1 86 ? 1.698 0.820 -19.394 1.00 95.56 86 HIS A CA 1
ATOM 674 C C . HIS A 1 86 ? 1.117 0.263 -20.698 1.00 95.56 86 HIS A C 1
ATOM 676 O O . HIS A 1 86 ? 1.437 0.785 -21.764 1.00 95.56 86 HIS A O 1
ATOM 682 N N . CYS A 1 87 ? 0.236 -0.739 -20.618 1.00 93.56 87 CYS A N 1
ATOM 683 C CA . CYS A 1 87 ? -0.341 -1.380 -21.799 1.00 93.56 87 CYS A CA 1
ATOM 684 C C . CYS A 1 87 ? -1.301 -0.463 -22.575 1.00 93.56 87 CYS A C 1
ATOM 686 O O . CYS A 1 87 ? -1.234 -0.409 -23.799 1.00 93.56 87 CYS A O 1
ATOM 688 N N . PHE A 1 88 ? -2.184 0.269 -21.888 1.00 94.00 88 PHE A N 1
ATOM 689 C CA . PHE A 1 88 ? -3.268 1.018 -22.538 1.00 94.00 88 PHE A CA 1
ATOM 690 C C . PHE A 1 88 ? -2.960 2.496 -22.795 1.00 94.00 88 PHE A C 1
ATOM 692 O O . PHE A 1 88 ? -3.463 3.046 -23.769 1.00 94.00 88 PHE A O 1
ATOM 699 N N . ILE A 1 89 ? -2.170 3.155 -21.940 1.00 93.50 89 ILE A N 1
ATOM 700 C CA . ILE A 1 89 ? -1.895 4.600 -22.057 1.00 93.50 89 ILE A CA 1
ATOM 701 C C . ILE A 1 89 ? -0.585 4.836 -22.805 1.00 93.50 89 ILE A C 1
ATOM 703 O O . ILE A 1 89 ? -0.520 5.676 -23.698 1.00 93.50 89 ILE A O 1
ATOM 707 N N . PHE A 1 90 ? 0.458 4.085 -22.449 1.00 92.12 90 PHE A N 1
ATOM 708 C CA . PHE A 1 90 ? 1.803 4.271 -22.999 1.00 92.12 90 PHE A CA 1
ATOM 709 C C . PHE A 1 90 ? 2.158 3.290 -24.124 1.00 92.12 90 PHE A C 1
ATOM 711 O O . PHE A 1 90 ? 3.294 3.307 -24.593 1.00 92.12 90 PHE A O 1
ATOM 718 N N . GLY A 1 91 ? 1.204 2.461 -24.565 1.00 89.19 91 GLY A N 1
ATOM 719 C CA . GLY A 1 91 ? 1.370 1.559 -25.709 1.00 89.19 91 GLY A CA 1
ATOM 720 C C . GLY A 1 91 ? 2.420 0.467 -25.497 1.00 89.19 91 GLY A C 1
ATOM 721 O O . GLY A 1 91 ? 3.107 0.089 -26.438 1.00 89.19 91 GLY A O 1
ATOM 722 N N . GLY A 1 92 ? 2.599 -0.003 -24.262 1.00 88.38 92 GLY A N 1
ATOM 723 C CA . GLY A 1 92 ? 3.524 -1.086 -23.947 1.00 88.38 92 GLY A CA 1
ATOM 724 C C . GLY A 1 92 ? 3.063 -2.424 -24.522 1.00 88.38 92 GLY A C 1
ATOM 725 O O . GLY A 1 92 ? 2.033 -2.952 -24.105 1.00 88.38 92 GLY A O 1
ATOM 726 N N . ASP A 1 93 ? 3.860 -3.006 -25.420 1.00 82.25 93 ASP A N 1
ATOM 727 C CA . ASP A 1 93 ? 3.525 -4.258 -26.117 1.00 82.25 93 ASP A CA 1
ATOM 728 C C . ASP A 1 93 ? 3.501 -5.493 -25.200 1.00 82.25 93 ASP A C 1
ATOM 730 O O . ASP A 1 93 ? 2.937 -6.533 -25.552 1.00 82.25 93 ASP A O 1
ATOM 734 N N . LYS A 1 94 ? 4.146 -5.419 -24.028 1.00 86.75 94 LYS A N 1
ATOM 735 C CA . LYS A 1 94 ? 4.287 -6.543 -23.096 1.00 86.75 94 LYS A CA 1
ATOM 736 C C . LYS A 1 94 ? 4.223 -6.093 -21.641 1.00 86.75 94 LYS A C 1
ATOM 738 O O . LYS A 1 94 ? 4.667 -5.010 -21.276 1.00 86.75 94 LYS A O 1
ATOM 743 N N . VAL A 1 95 ? 3.726 -6.990 -20.794 1.00 91.00 95 VAL A N 1
ATOM 744 C CA . VAL A 1 95 ? 3.811 -6.867 -19.334 1.00 91.00 95 VAL A CA 1
ATOM 745 C C . VAL A 1 95 ? 5.255 -7.121 -18.895 1.00 91.00 95 VAL A C 1
ATOM 747 O O . VAL A 1 95 ? 5.834 -8.141 -19.268 1.00 91.00 95 VAL A O 1
ATOM 750 N N . LEU A 1 96 ? 5.811 -6.214 -18.090 1.00 91.00 96 LEU A N 1
ATOM 751 C CA . LEU A 1 96 ? 7.187 -6.298 -17.584 1.00 91.00 96 LEU A CA 1
ATOM 752 C C . LEU A 1 96 ? 7.348 -7.361 -16.481 1.00 91.00 96 LEU A C 1
ATOM 754 O O . LEU A 1 96 ? 6.373 -7.782 -15.863 1.00 91.00 96 LEU A O 1
ATOM 758 N N . HIS A 1 97 ? 8.586 -7.779 -16.206 1.00 89.31 97 HIS A N 1
ATOM 759 C CA . HIS A 1 97 ? 8.884 -8.926 -15.328 1.00 89.31 97 HIS A CA 1
ATOM 760 C C . HIS A 1 97 ? 8.791 -8.651 -13.820 1.00 89.31 97 HIS A C 1
ATOM 762 O O . HIS A 1 97 ? 8.686 -9.598 -13.042 1.00 89.31 97 HIS A O 1
ATOM 768 N N . ASN A 1 98 ? 8.839 -7.384 -13.403 1.00 91.38 98 ASN A N 1
ATOM 769 C CA . ASN A 1 98 ? 8.696 -6.940 -12.015 1.00 91.38 98 ASN A CA 1
ATOM 770 C C . ASN A 1 98 ? 8.147 -5.501 -11.975 1.00 91.38 98 ASN A C 1
ATOM 772 O O . ASN A 1 98 ? 8.176 -4.788 -12.984 1.00 91.38 98 ASN A O 1
ATOM 776 N N . LEU A 1 99 ? 7.622 -5.082 -10.826 1.00 94.69 99 LEU A N 1
ATOM 777 C CA . LEU A 1 99 ? 6.992 -3.778 -10.625 1.00 94.69 99 LEU A CA 1
ATOM 778 C C . LEU A 1 99 ? 7.992 -2.631 -10.712 1.00 94.69 99 LEU A C 1
ATOM 780 O O . LEU A 1 99 ? 7.674 -1.591 -11.287 1.00 94.69 99 LEU A O 1
ATOM 784 N N . SER A 1 100 ? 9.205 -2.812 -10.196 1.00 95.19 100 SER A N 1
ATOM 785 C CA . SER A 1 100 ? 10.208 -1.749 -10.206 1.00 95.19 100 SER A CA 1
ATOM 786 C C . SER A 1 100 ? 10.672 -1.378 -11.619 1.00 95.19 100 SER A C 1
ATOM 788 O O . SER A 1 100 ? 11.013 -0.223 -11.852 1.00 95.19 100 SER A O 1
ATOM 790 N N . VAL A 1 101 ? 10.635 -2.285 -12.604 1.00 94.44 101 VAL A N 1
ATOM 791 C CA . VAL A 1 101 ? 11.003 -1.960 -14.002 1.00 94.44 101 VAL A CA 1
ATOM 792 C C . VAL A 1 101 ? 10.020 -0.967 -14.641 1.00 94.44 101 VAL A C 1
ATOM 794 O O . VAL A 1 101 ? 10.413 -0.224 -15.544 1.00 94.44 101 VAL A O 1
ATOM 797 N N . TYR A 1 102 ? 8.787 -0.836 -14.127 1.00 95.62 102 TYR A N 1
ATOM 798 C CA . TYR A 1 102 ? 7.851 0.207 -14.577 1.00 95.62 102 TYR A CA 1
ATOM 799 C C . TYR A 1 102 ? 8.370 1.629 -14.323 1.00 95.62 102 TYR A C 1
ATOM 801 O O . TYR A 1 102 ? 7.904 2.561 -14.983 1.00 95.62 102 TYR A O 1
ATOM 809 N N . TYR A 1 103 ? 9.385 1.797 -13.465 1.00 96.38 103 TYR A N 1
ATOM 810 C CA . TYR A 1 103 ? 10.141 3.043 -13.307 1.00 96.38 103 TYR A CA 1
ATOM 811 C C . TYR A 1 103 ? 10.698 3.571 -14.639 1.00 96.38 103 TYR A C 1
ATOM 813 O O . TYR A 1 103 ? 10.790 4.778 -14.843 1.00 96.38 103 TYR A O 1
ATOM 821 N N . HIS A 1 104 ? 11.047 2.684 -15.573 1.00 95.00 104 HIS A N 1
ATOM 822 C CA . HIS A 1 104 ? 11.613 3.049 -16.880 1.00 95.00 104 HIS A CA 1
ATOM 823 C C . HIS A 1 104 ? 10.562 3.220 -17.981 1.00 95.00 104 HIS A C 1
ATOM 825 O O . HIS A 1 104 ? 10.899 3.284 -19.163 1.00 95.00 104 HIS A O 1
ATOM 831 N N . THR A 1 105 ? 9.285 3.280 -17.606 1.00 95.12 105 THR A N 1
ATOM 832 C CA . THR A 1 105 ? 8.159 3.503 -18.519 1.00 95.12 105 THR A CA 1
ATOM 833 C C . THR A 1 105 ? 7.497 4.850 -18.233 1.00 95.12 105 THR A C 1
ATOM 835 O O . THR A 1 105 ? 7.829 5.529 -17.262 1.00 95.12 105 THR A O 1
ATOM 838 N N . GLY A 1 106 ? 6.492 5.222 -19.029 1.00 94.38 106 GLY A N 1
ATOM 839 C CA . GLY A 1 106 ? 5.649 6.385 -18.728 1.00 94.38 106 GLY A CA 1
ATOM 840 C C . GLY A 1 106 ? 4.897 6.301 -17.389 1.00 94.38 106 GLY A C 1
ATOM 841 O O . GLY A 1 106 ? 4.418 7.314 -16.894 1.00 94.38 106 GLY A O 1
ATOM 842 N N . MET A 1 107 ? 4.846 5.124 -16.752 1.00 97.12 107 MET A N 1
ATOM 843 C CA . MET A 1 107 ? 4.223 4.925 -15.437 1.00 97.12 107 MET A CA 1
ATOM 844 C C . MET A 1 107 ? 5.111 5.324 -14.251 1.00 97.12 107 MET A C 1
ATOM 846 O O . MET A 1 107 ? 4.670 5.217 -13.103 1.00 97.12 107 MET A O 1
ATOM 850 N N . ARG A 1 108 ? 6.340 5.799 -14.501 1.00 96.75 108 ARG A N 1
ATOM 851 C CA . ARG A 1 108 ? 7.299 6.214 -13.466 1.00 96.75 108 ARG A CA 1
ATOM 852 C C . ARG A 1 108 ? 6.687 7.146 -12.430 1.00 96.75 108 ARG A C 1
ATOM 854 O O . ARG A 1 108 ? 6.847 6.918 -11.237 1.00 96.75 108 ARG A O 1
ATOM 861 N N . ASP A 1 109 ? 5.986 8.180 -12.876 1.00 97.69 109 ASP A N 1
ATOM 862 C CA . ASP A 1 109 ? 5.520 9.237 -11.980 1.00 97.69 109 ASP A CA 1
ATOM 863 C C . ASP A 1 109 ? 4.424 8.717 -11.032 1.00 97.69 109 ASP A C 1
ATOM 865 O O . ASP A 1 109 ? 4.375 9.104 -9.866 1.00 97.69 109 ASP A O 1
ATOM 869 N N . ILE A 1 110 ? 3.611 7.754 -11.490 1.00 98.06 110 ILE A N 1
ATOM 870 C CA . ILE A 1 110 ? 2.631 7.047 -10.653 1.00 98.06 110 ILE A CA 1
ATOM 871 C C . ILE A 1 110 ? 3.336 6.117 -9.662 1.00 98.06 110 ILE A C 1
ATOM 873 O O . ILE A 1 110 ? 2.985 6.116 -8.483 1.00 98.06 110 ILE A O 1
ATOM 877 N N . PHE A 1 111 ? 4.342 5.358 -10.109 1.00 98.06 111 PHE A N 1
ATOM 878 C CA . PHE A 1 111 ? 5.137 4.488 -9.236 1.00 98.06 111 PHE A CA 1
ATOM 879 C C . PHE A 1 111 ? 5.815 5.285 -8.111 1.00 98.06 111 PHE A C 1
ATOM 881 O O . PHE A 1 111 ? 5.604 5.006 -6.930 1.00 98.06 111 PHE A O 1
ATOM 888 N N . VAL A 1 112 ? 6.575 6.321 -8.474 1.00 98.38 112 VAL A N 1
ATOM 889 C CA . VAL A 1 112 ? 7.305 7.183 -7.536 1.00 98.38 112 VAL A CA 1
ATOM 890 C C . VAL A 1 112 ? 6.331 7.940 -6.633 1.00 98.38 112 VAL A C 1
ATOM 892 O O . VAL A 1 112 ? 6.510 7.952 -5.418 1.00 98.38 112 VAL A O 1
ATOM 895 N N . GLY A 1 113 ? 5.265 8.523 -7.194 1.00 98.19 113 GLY A N 1
ATOM 896 C CA . GLY A 1 113 ? 4.255 9.258 -6.432 1.00 98.19 113 GLY A CA 1
ATOM 897 C C . GLY A 1 113 ? 3.546 8.392 -5.388 1.00 98.19 113 GLY A C 1
ATOM 898 O O . GLY A 1 113 ? 3.399 8.812 -4.240 1.00 98.19 113 GLY A O 1
ATOM 899 N N . ALA A 1 114 ? 3.169 7.162 -5.749 1.00 98.19 114 ALA A N 1
ATOM 900 C CA . ALA A 1 114 ? 2.544 6.213 -4.832 1.00 98.19 114 ALA A CA 1
ATOM 901 C C . ALA A 1 114 ? 3.473 5.836 -3.669 1.00 98.19 114 ALA A C 1
ATOM 903 O O . ALA A 1 114 ? 3.054 5.860 -2.511 1.00 98.19 114 ALA A O 1
ATOM 904 N N . ILE A 1 115 ? 4.743 5.534 -3.954 1.00 98.06 115 ILE A N 1
ATOM 905 C CA . ILE A 1 115 ? 5.718 5.165 -2.920 1.00 98.06 115 ILE A CA 1
ATOM 906 C C . ILE A 1 115 ? 6.039 6.360 -2.017 1.00 98.06 115 ILE A C 1
ATOM 908 O O . ILE A 1 115 ? 6.095 6.196 -0.800 1.00 98.06 115 ILE A O 1
ATOM 912 N N . CYS A 1 116 ? 6.166 7.569 -2.571 1.00 98.38 116 CYS A N 1
ATOM 913 C CA . CYS A 1 116 ? 6.327 8.794 -1.786 1.00 98.38 116 CYS A CA 1
ATOM 914 C C . CYS A 1 116 ? 5.126 9.053 -0.866 1.00 98.38 116 CYS A C 1
ATOM 916 O O . CYS A 1 116 ? 5.317 9.409 0.296 1.00 98.38 116 CYS A O 1
ATOM 918 N N . ALA A 1 117 ? 3.895 8.835 -1.340 1.00 97.44 117 ALA A N 1
ATOM 919 C CA . ALA A 1 117 ? 2.698 8.964 -0.507 1.00 97.44 117 ALA A CA 1
ATOM 920 C C . ALA A 1 117 ? 2.704 7.959 0.659 1.00 97.44 117 ALA A C 1
ATOM 922 O O . ALA A 1 117 ? 2.414 8.332 1.797 1.00 97.44 117 ALA A O 1
ATOM 923 N N . ILE A 1 118 ? 3.098 6.705 0.399 1.00 97.12 118 ILE A N 1
ATOM 924 C CA . ILE A 1 118 ? 3.265 5.688 1.446 1.00 97.12 118 ILE A CA 1
ATOM 925 C C . ILE A 1 118 ? 4.373 6.095 2.430 1.00 97.12 118 ILE A C 1
ATOM 927 O O . ILE A 1 118 ? 4.172 6.000 3.639 1.00 97.12 118 ILE A O 1
ATOM 931 N N . ALA A 1 119 ? 5.517 6.581 1.940 1.00 97.50 119 ALA A N 1
ATOM 932 C CA . ALA A 1 119 ? 6.640 7.008 2.772 1.00 97.50 119 ALA A CA 1
ATOM 933 C C . ALA A 1 119 ? 6.248 8.146 3.725 1.00 97.50 119 ALA A C 1
ATOM 935 O O . ALA A 1 119 ? 6.477 8.053 4.930 1.00 97.50 119 ALA A O 1
ATOM 936 N N . LEU A 1 120 ? 5.600 9.189 3.197 1.00 96.31 120 LEU A N 1
ATOM 937 C CA . LEU A 1 120 ? 5.117 10.319 3.992 1.00 96.31 120 LEU A CA 1
ATOM 938 C C . LEU A 1 120 ? 4.126 9.867 5.062 1.00 96.31 120 LEU A C 1
ATOM 940 O O . LEU A 1 120 ? 4.250 10.257 6.220 1.00 96.31 120 LEU A O 1
ATOM 944 N N . PHE A 1 121 ? 3.174 9.009 4.699 1.00 94.38 121 PHE A N 1
ATOM 945 C CA . PHE A 1 121 ? 2.249 8.445 5.672 1.00 94.38 121 PHE A CA 1
ATOM 946 C C . PHE A 1 121 ? 2.970 7.692 6.796 1.00 94.38 121 PHE A C 1
ATOM 948 O O . PHE A 1 121 ? 2.608 7.855 7.961 1.00 94.38 121 PHE A O 1
ATOM 955 N N . LEU A 1 122 ? 3.981 6.887 6.463 1.00 93.94 122 LEU A N 1
ATOM 956 C CA . LEU A 1 122 ? 4.730 6.111 7.448 1.00 93.94 122 LEU A CA 1
ATOM 957 C C . LEU A 1 122 ? 5.500 7.007 8.429 1.00 93.94 122 LEU A C 1
ATOM 959 O O . LEU A 1 122 ? 5.480 6.709 9.618 1.00 93.94 122 LEU A O 1
ATOM 963 N N . PHE A 1 123 ? 6.065 8.137 7.992 1.00 92.19 123 PHE A N 1
ATOM 964 C CA . PHE A 1 123 ? 6.695 9.105 8.909 1.00 92.19 123 PHE A CA 1
ATOM 965 C C . PHE A 1 123 ? 5.708 9.745 9.892 1.00 92.19 123 PHE A C 1
ATOM 967 O O . PHE A 1 123 ? 6.046 10.044 11.036 1.00 92.19 123 PHE A O 1
ATOM 974 N N . PHE A 1 124 ? 4.461 9.961 9.468 1.00 88.69 124 PHE A N 1
ATOM 975 C CA . PHE A 1 124 ? 3.417 10.503 10.343 1.00 88.69 124 PHE A CA 1
ATOM 976 C C . PHE A 1 124 ? 2.636 9.420 11.094 1.00 88.69 124 PHE A C 1
ATOM 978 O O . PHE A 1 124 ? 1.747 9.725 11.899 1.00 88.69 124 PHE A O 1
ATOM 985 N N . TYR A 1 125 ? 2.958 8.145 10.879 1.00 85.38 125 TYR A N 1
ATOM 986 C CA . TYR A 1 125 ? 2.294 7.050 11.556 1.00 85.38 125 TYR A CA 1
ATOM 987 C C . TYR A 1 125 ? 2.764 6.961 13.013 1.00 85.38 125 TYR A C 1
ATOM 989 O O . TYR A 1 125 ? 3.837 6.451 13.323 1.00 85.38 125 TYR A O 1
ATOM 997 N N . LYS A 1 126 ? 1.906 7.402 13.940 1.00 77.69 126 LYS A N 1
ATOM 998 C CA . LYS A 1 126 ? 2.104 7.178 15.377 1.00 77.69 126 LYS A CA 1
ATOM 999 C C . LYS A 1 126 ? 1.511 5.841 15.814 1.00 77.69 126 LYS A C 1
ATOM 1001 O O . LYS A 1 126 ? 0.291 5.674 15.855 1.00 77.69 126 LYS A O 1
ATOM 1006 N N . GLY A 1 127 ? 2.374 4.885 16.145 1.00 74.06 127 GLY A N 1
ATOM 1007 C CA . GLY A 1 127 ? 1.962 3.635 16.778 1.00 74.06 127 GLY A CA 1
ATOM 1008 C C . GLY A 1 127 ? 1.813 3.753 18.298 1.00 74.06 127 GLY A C 1
ATOM 1009 O O . GLY A 1 127 ? 1.927 4.832 18.876 1.00 74.06 127 GLY A O 1
ATOM 1010 N N . TYR A 1 128 ? 1.538 2.628 18.961 1.00 71.50 128 TYR A N 1
ATOM 1011 C CA . TYR A 1 128 ? 1.317 2.584 20.411 1.00 71.50 128 TYR A CA 1
ATOM 1012 C C . TYR A 1 128 ? 2.616 2.730 21.205 1.00 71.50 128 TYR A C 1
ATOM 1014 O O . TYR A 1 128 ? 2.600 3.207 22.337 1.00 71.50 128 TYR A O 1
ATOM 1022 N N . ASN A 1 129 ? 3.736 2.273 20.644 1.00 77.06 129 ASN A N 1
ATOM 1023 C CA . ASN A 1 129 ? 5.031 2.269 21.313 1.00 77.06 129 ASN A CA 1
ATOM 1024 C C . ASN A 1 129 ? 6.126 2.891 20.434 1.00 77.06 129 ASN A C 1
ATOM 1026 O O . ASN A 1 129 ? 5.987 3.002 19.221 1.00 77.06 129 ASN A O 1
ATOM 1030 N N . ARG A 1 130 ? 7.265 3.245 21.040 1.00 82.94 130 ARG A N 1
ATOM 1031 C CA . ARG A 1 130 ? 8.430 3.823 20.348 1.00 82.94 130 ARG A CA 1
ATOM 1032 C C . ARG A 1 130 ? 8.951 2.931 19.222 1.00 82.94 130 ARG A C 1
ATOM 1034 O O . ARG A 1 130 ? 9.339 3.438 18.179 1.00 82.94 130 ARG A O 1
ATOM 1041 N N . TRP A 1 131 ? 8.909 1.612 19.416 1.00 85.75 131 TRP A N 1
ATOM 1042 C CA . TRP A 1 131 ? 9.270 0.633 18.386 1.00 85.75 131 TRP A CA 1
ATOM 1043 C C . TRP A 1 131 ? 8.385 0.719 17.144 1.00 85.75 131 TRP A C 1
ATOM 1045 O O . TRP A 1 131 ? 8.850 0.420 16.050 1.00 85.75 131 TRP A O 1
ATOM 1055 N N . ASP A 1 132 ? 7.135 1.145 17.309 1.00 83.88 132 ASP A N 1
ATOM 1056 C CA . ASP A 1 132 ? 6.192 1.296 16.211 1.00 83.88 132 ASP A CA 1
ATOM 1057 C C . ASP A 1 132 ? 6.547 2.496 15.345 1.00 83.88 132 ASP A C 1
ATOM 1059 O O . ASP A 1 132 ? 6.536 2.386 14.123 1.00 83.88 132 ASP A O 1
ATOM 1063 N N . ASN A 1 133 ? 6.942 3.595 15.985 1.00 88.06 133 ASN A N 1
ATOM 1064 C CA . ASN A 1 133 ? 7.391 4.795 15.291 1.00 88.06 133 ASN A CA 1
ATOM 1065 C C . ASN A 1 133 ? 8.727 4.537 14.585 1.00 88.06 133 ASN A C 1
ATOM 1067 O O . ASN A 1 133 ? 8.839 4.801 13.401 1.00 88.06 133 ASN A O 1
ATOM 1071 N N . ILE A 1 134 ? 9.699 3.910 15.262 1.00 92.25 134 ILE A N 1
ATOM 1072 C CA . ILE A 1 134 ? 11.003 3.583 14.656 1.00 92.25 134 ILE A CA 1
ATOM 1073 C C . ILE A 1 134 ? 10.835 2.659 13.443 1.00 92.25 134 ILE A C 1
ATOM 1075 O O . ILE A 1 134 ? 11.473 2.869 12.415 1.00 92.25 134 ILE A O 1
ATOM 1079 N N . ALA A 1 135 ? 9.987 1.629 13.551 1.00 94.25 135 ALA A N 1
ATOM 1080 C CA . ALA A 1 135 ? 9.726 0.730 12.433 1.00 94.25 135 ALA A CA 1
ATOM 1081 C C . ALA A 1 135 ? 9.051 1.467 11.267 1.00 94.25 135 ALA A C 1
ATOM 1083 O O . ALA A 1 135 ? 9.437 1.265 10.118 1.00 94.25 135 ALA A O 1
ATOM 1084 N N . ALA A 1 136 ? 8.074 2.333 11.549 1.00 93.94 136 ALA A N 1
ATOM 1085 C CA . ALA A 1 136 ? 7.412 3.124 10.519 1.00 93.94 136 ALA A CA 1
ATOM 1086 C C . ALA A 1 136 ? 8.378 4.116 9.848 1.00 93.94 136 ALA A C 1
ATOM 1088 O O . ALA A 1 136 ? 8.443 4.147 8.623 1.00 93.94 136 ALA A O 1
ATOM 1089 N N . ASP A 1 137 ? 9.204 4.824 10.619 1.00 95.62 137 ASP A N 1
ATOM 1090 C CA . ASP A 1 137 ? 10.216 5.749 10.101 1.00 95.62 137 ASP A CA 1
ATOM 1091 C C . ASP A 1 137 ? 11.233 5.025 9.211 1.00 95.62 137 ASP A C 1
ATOM 1093 O O . ASP A 1 137 ? 11.525 5.468 8.100 1.00 95.62 137 ASP A O 1
ATOM 1097 N N . LEU A 1 138 ? 11.742 3.868 9.651 1.00 97.69 138 LEU A N 1
ATOM 1098 C CA . LEU A 1 138 ? 12.693 3.078 8.868 1.00 97.69 138 LEU A CA 1
ATOM 1099 C C . LEU A 1 138 ? 12.066 2.546 7.570 1.00 97.69 138 LEU A C 1
ATOM 1101 O O . LEU A 1 138 ? 12.719 2.543 6.523 1.00 97.69 138 LEU A O 1
ATOM 1105 N N . ALA A 1 139 ? 10.795 2.134 7.613 1.00 97.62 139 ALA A N 1
ATOM 1106 C CA . ALA A 1 139 ? 10.049 1.785 6.409 1.00 97.62 139 ALA A CA 1
ATOM 1107 C C . ALA A 1 139 ? 9.856 3.008 5.495 1.00 97.62 139 ALA A C 1
ATOM 1109 O O . ALA A 1 139 ? 10.021 2.880 4.287 1.00 97.62 139 ALA A O 1
ATOM 1110 N N . GLY A 1 140 ? 9.586 4.194 6.046 1.00 97.75 140 GLY A N 1
ATOM 1111 C CA . GLY A 1 140 ? 9.496 5.447 5.294 1.00 97.75 140 GLY A CA 1
ATOM 1112 C C . GLY A 1 140 ? 10.798 5.790 4.564 1.00 97.75 140 GLY A C 1
ATOM 1113 O O . GLY A 1 140 ? 10.780 6.043 3.360 1.00 97.75 140 GLY A O 1
ATOM 1114 N N . PHE A 1 141 ? 11.946 5.705 5.243 1.00 98.38 141 PHE A N 1
ATOM 1115 C CA . PHE A 1 141 ? 13.258 5.897 4.610 1.00 98.38 141 PHE A CA 1
ATOM 1116 C C . PHE A 1 141 ? 13.544 4.854 3.529 1.00 98.38 141 PHE A C 1
ATOM 1118 O O . PHE A 1 141 ? 14.018 5.202 2.449 1.00 98.38 141 PHE A O 1
ATOM 1125 N N . SER A 1 142 ? 13.211 3.588 3.792 1.00 98.50 142 SER A N 1
ATOM 1126 C CA . SER A 1 142 ? 13.348 2.518 2.800 1.00 98.50 142 SER A CA 1
ATOM 1127 C C . SER A 1 142 ? 12.473 2.796 1.571 1.00 98.50 142 SER A C 1
ATOM 1129 O O . SER A 1 142 ? 12.941 2.688 0.445 1.00 98.50 142 SER A O 1
ATOM 1131 N N . ALA A 1 143 ? 11.232 3.253 1.756 1.00 98.44 143 ALA A N 1
ATOM 1132 C CA . ALA A 1 143 ? 10.351 3.641 0.657 1.00 98.44 143 ALA A CA 1
ATOM 1133 C C . ALA A 1 143 ? 10.928 4.799 -0.179 1.00 98.44 143 ALA A C 1
ATOM 1135 O O . ALA A 1 143 ? 10.908 4.730 -1.406 1.00 98.44 143 ALA A O 1
ATOM 1136 N N . LEU A 1 144 ? 11.517 5.825 0.448 1.00 98.44 144 LEU A N 1
ATOM 1137 C CA . LEU A 1 144 ? 12.212 6.891 -0.290 1.00 98.44 144 LEU A CA 1
ATOM 1138 C C . LEU A 1 144 ? 13.402 6.360 -1.103 1.00 98.44 144 LEU A C 1
ATOM 1140 O O . LEU A 1 144 ? 13.623 6.812 -2.226 1.00 98.44 144 LEU A O 1
ATOM 1144 N N . GLY A 1 145 ? 14.129 5.372 -0.572 1.00 98.19 145 GLY A N 1
ATOM 1145 C CA . GLY A 1 145 ? 15.178 4.663 -1.305 1.00 98.19 145 GLY A CA 1
ATOM 1146 C C . GLY A 1 145 ? 14.658 4.004 -2.588 1.00 98.19 145 GLY A C 1
ATOM 1147 O O . GLY A 1 145 ? 15.274 4.131 -3.639 1.00 98.19 145 GLY A O 1
ATOM 1148 N N . ILE A 1 146 ? 13.478 3.380 -2.543 1.00 98.31 146 ILE A N 1
ATOM 1149 C CA . ILE A 1 146 ? 12.832 2.789 -3.731 1.00 98.31 146 ILE A CA 1
ATOM 1150 C C . ILE A 1 146 ? 12.394 3.880 -4.723 1.00 98.31 146 ILE A C 1
ATOM 1152 O O . ILE A 1 146 ? 12.541 3.723 -5.935 1.00 98.31 146 ILE A O 1
ATOM 1156 N N . ALA A 1 147 ? 11.841 4.985 -4.217 1.00 97.88 147 ALA A N 1
ATOM 1157 C CA . ALA A 1 147 ? 11.263 6.051 -5.033 1.00 97.88 147 ALA A CA 1
ATOM 1158 C C . ALA A 1 147 ? 12.321 6.883 -5.780 1.00 97.88 147 ALA A C 1
ATOM 1160 O O . ALA A 1 147 ? 12.121 7.258 -6.937 1.00 97.88 147 ALA A O 1
ATOM 1161 N N . PHE A 1 148 ? 13.445 7.190 -5.131 1.00 98.12 148 PHE A N 1
ATOM 1162 C CA . PHE A 1 148 ? 14.447 8.113 -5.674 1.00 98.12 148 PHE A CA 1
ATOM 1163 C C . PHE A 1 148 ? 15.634 7.431 -6.349 1.00 98.12 148 PHE A C 1
ATOM 1165 O O . PHE A 1 148 ? 16.322 8.079 -7.136 1.00 98.12 148 PHE A O 1
ATOM 1172 N N . PHE A 1 149 ? 15.855 6.141 -6.100 1.00 97.62 149 PHE A N 1
ATOM 1173 C CA . PHE A 1 149 ? 16.914 5.378 -6.752 1.00 97.62 149 PHE A CA 1
ATOM 1174 C C . PHE A 1 149 ? 16.268 4.391 -7.729 1.00 97.62 149 PHE A C 1
ATOM 1176 O O . PHE A 1 149 ? 15.566 3.489 -7.280 1.00 97.62 149 PHE A O 1
ATOM 1183 N N . PRO A 1 150 ? 16.423 4.556 -9.054 1.00 94.94 150 PRO A N 1
ATOM 1184 C CA . PRO A 1 150 ? 15.851 3.633 -10.032 1.00 94.94 150 PRO A CA 1
ATOM 1185 C C . PRO A 1 150 ? 16.468 2.233 -9.944 1.00 94.94 150 PRO A C 1
ATOM 1187 O O . PRO A 1 150 ? 17.653 2.074 -9.660 1.00 94.94 150 PRO A O 1
ATOM 1190 N N . THR A 1 151 ? 15.670 1.215 -10.272 1.00 94.25 151 THR A N 1
ATOM 1191 C CA . THR A 1 151 ? 16.191 -0.133 -10.548 1.00 94.25 151 THR A CA 1
ATOM 1192 C C . THR A 1 151 ? 16.905 -0.184 -11.906 1.00 94.25 151 THR A C 1
ATOM 1194 O O . THR A 1 151 ? 16.817 0.756 -12.696 1.00 94.25 151 THR A O 1
ATOM 1197 N N . VAL A 1 152 ? 17.568 -1.292 -12.233 1.00 90.94 152 VAL A N 1
ATOM 1198 C CA . VAL A 1 152 ? 18.123 -1.530 -13.576 1.00 90.94 152 VAL A CA 1
ATOM 1199 C C . VAL A 1 152 ? 17.016 -1.971 -14.535 1.00 90.94 152 VAL A C 1
ATOM 1201 O O . VAL A 1 152 ? 16.218 -2.849 -14.213 1.00 90.94 152 VAL A O 1
ATOM 1204 N N . LYS A 1 153 ? 16.977 -1.369 -15.731 1.00 84.62 153 LYS A N 1
ATOM 1205 C CA . LYS A 1 153 ? 16.117 -1.832 -16.832 1.00 84.62 153 LYS A CA 1
ATOM 1206 C C . LYS A 1 153 ? 16.704 -3.086 -17.484 1.00 84.62 153 LYS A C 1
ATOM 1208 O O . LYS A 1 153 ? 16.046 -4.115 -17.544 1.00 84.62 153 LYS A O 1
ATOM 1213 N N . GLU A 1 154 ? 17.945 -2.969 -17.950 1.00 80.06 154 GLU A N 1
ATOM 1214 C CA . GLU A 1 154 ? 18.749 -4.001 -18.607 1.00 80.06 154 GLU A CA 1
ATOM 1215 C C . GLU A 1 154 ? 20.231 -3.729 -18.294 1.00 80.06 154 GLU A C 1
ATOM 1217 O O . GLU A 1 154 ? 20.623 -2.569 -18.141 1.00 80.06 154 GLU A O 1
ATOM 1222 N N . GLY A 1 155 ? 21.060 -4.774 -18.224 1.00 78.69 155 GLY A N 1
ATOM 1223 C CA . GLY A 1 155 ? 22.509 -4.646 -18.028 1.00 78.69 155 GLY A CA 1
ATOM 1224 C C . GLY A 1 155 ? 23.004 -4.901 -16.594 1.00 78.69 155 GLY A C 1
ATOM 1225 O O . GLY A 1 155 ? 22.272 -5.448 -15.765 1.00 78.69 155 GLY A O 1
ATOM 1226 N N . PRO A 1 156 ? 24.283 -4.586 -16.307 1.00 84.38 156 PRO A N 1
ATOM 1227 C CA . PRO A 1 156 ? 24.900 -4.864 -15.015 1.00 84.38 156 PRO A CA 1
ATOM 1228 C C . PRO A 1 156 ? 24.345 -3.956 -13.915 1.00 84.38 156 PRO A C 1
ATOM 1230 O O . PRO A 1 156 ? 23.956 -2.817 -14.161 1.00 84.38 156 PRO A O 1
ATOM 1233 N N . TRP A 1 157 ? 24.349 -4.461 -12.684 1.00 87.88 157 TRP A N 1
ATOM 1234 C CA . TRP A 1 157 ? 23.893 -3.703 -11.524 1.00 87.88 157 TRP A CA 1
ATOM 1235 C C . TRP A 1 157 ? 24.927 -2.649 -11.137 1.00 87.88 157 TRP A C 1
ATOM 1237 O O . TRP A 1 157 ? 26.096 -2.969 -10.915 1.00 87.88 157 TRP A O 1
ATOM 1247 N N . ASP A 1 158 ? 24.485 -1.400 -11.029 1.00 92.75 158 ASP A N 1
ATOM 1248 C CA . ASP A 1 158 ? 25.270 -0.305 -10.475 1.00 92.75 158 ASP A CA 1
ATOM 1249 C C . ASP A 1 158 ? 24.909 -0.050 -9.000 1.00 92.75 158 ASP A C 1
ATOM 1251 O O . ASP A 1 158 ? 24.043 -0.701 -8.406 1.00 92.75 158 ASP A O 1
ATOM 1255 N N . TRP A 1 159 ? 25.595 0.906 -8.375 1.00 95.38 159 TRP A N 1
ATOM 1256 C CA . TRP A 1 159 ? 25.372 1.229 -6.965 1.00 95.38 159 TRP A CA 1
ATOM 1257 C C . TRP A 1 159 ? 23.973 1.817 -6.703 1.00 95.38 159 TRP A C 1
ATOM 1259 O O . TRP A 1 159 ? 23.446 1.650 -5.605 1.00 95.38 159 TRP A O 1
ATOM 1269 N N . VAL A 1 160 ? 23.352 2.463 -7.698 1.00 96.44 160 VAL A N 1
ATOM 1270 C CA . VAL A 1 160 ? 21.992 3.018 -7.601 1.00 96.44 160 VAL A CA 1
ATOM 1271 C C . VAL A 1 160 ? 20.974 1.881 -7.515 1.00 96.44 160 VAL A C 1
ATOM 1273 O O . VAL A 1 160 ? 20.133 1.868 -6.615 1.00 96.44 160 VAL A O 1
ATOM 1276 N N . ALA A 1 161 ? 21.114 0.874 -8.377 1.00 94.19 161 ALA A N 1
ATOM 1277 C CA . ALA A 1 161 ? 20.292 -0.327 -8.354 1.00 94.19 161 ALA A CA 1
ATOM 1278 C C . ALA A 1 161 ? 20.461 -1.124 -7.055 1.00 94.19 161 ALA A C 1
ATOM 1280 O O . ALA A 1 161 ? 19.484 -1.644 -6.517 1.00 94.19 161 ALA A O 1
ATOM 1281 N N . MET A 1 162 ? 21.680 -1.177 -6.504 1.00 95.00 162 MET A N 1
ATOM 1282 C CA . MET A 1 162 ? 21.919 -1.790 -5.194 1.00 95.00 162 MET A CA 1
ATOM 1283 C C . MET A 1 162 ? 21.153 -1.063 -4.083 1.00 95.00 162 MET A C 1
ATOM 1285 O O . MET A 1 162 ? 20.515 -1.716 -3.257 1.00 95.00 162 MET A O 1
ATOM 1289 N N . VAL A 1 163 ? 21.175 0.277 -4.067 1.00 97.81 163 VAL A N 1
ATOM 1290 C CA . VAL A 1 163 ? 20.399 1.067 -3.097 1.00 97.81 163 VAL A CA 1
ATOM 1291 C C . VAL A 1 163 ? 18.907 0.778 -3.241 1.00 97.81 163 VAL A C 1
ATOM 1293 O O . VAL A 1 163 ? 18.257 0.505 -2.232 1.00 97.81 163 VAL A O 1
ATOM 1296 N N . HIS A 1 164 ? 18.372 0.765 -4.465 1.00 97.38 164 HIS A N 1
ATOM 1297 C CA . HIS A 1 164 ? 16.974 0.407 -4.719 1.00 97.38 164 HIS A C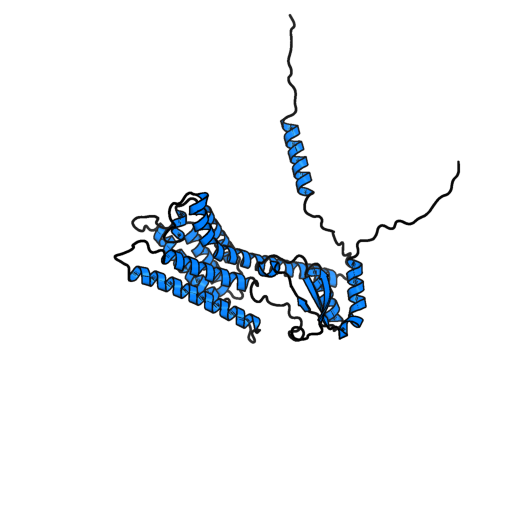A 1
ATOM 1298 C C . HIS A 1 164 ? 16.635 -0.987 -4.172 1.00 97.38 164 HIS A C 1
ATOM 1300 O O . HIS A 1 164 ? 15.672 -1.140 -3.423 1.00 97.38 164 HIS A O 1
ATOM 1306 N N . PHE A 1 165 ? 17.442 -1.998 -4.507 1.00 94.56 165 PHE A N 1
ATOM 1307 C CA . PHE A 1 165 ? 17.211 -3.390 -4.121 1.00 94.56 165 PHE A CA 1
ATOM 1308 C C . PHE A 1 165 ? 17.193 -3.580 -2.600 1.00 94.56 165 PHE A C 1
ATOM 1310 O O . PHE A 1 165 ? 16.228 -4.119 -2.053 1.00 94.56 165 PHE A O 1
ATOM 1317 N N . TYR A 1 166 ? 18.216 -3.090 -1.892 1.00 96.69 166 TYR A N 1
ATOM 1318 C CA . TYR A 1 166 ? 18.270 -3.221 -0.434 1.00 96.69 166 TYR A CA 1
ATOM 1319 C C . TYR A 1 166 ? 17.178 -2.405 0.261 1.00 96.69 166 TYR A C 1
ATOM 1321 O O . TYR A 1 166 ? 16.645 -2.843 1.284 1.00 96.69 166 TYR A O 1
ATOM 1329 N N . SER A 1 167 ? 16.800 -1.257 -0.306 1.00 98.25 167 SER A N 1
ATOM 1330 C CA . SER A 1 167 ? 15.675 -0.461 0.187 1.00 98.25 167 SER A CA 1
ATOM 1331 C C . SER A 1 167 ? 14.350 -1.208 0.023 1.00 98.25 167 SER A C 1
ATOM 1333 O O . SER A 1 167 ? 13.582 -1.292 0.978 1.00 98.25 167 SER A O 1
ATOM 1335 N N . ALA A 1 168 ? 14.104 -1.827 -1.136 1.00 97.38 168 ALA A N 1
ATOM 1336 C CA . ALA A 1 168 ? 12.906 -2.626 -1.397 1.00 97.38 168 ALA A CA 1
ATOM 1337 C C . ALA A 1 168 ? 12.797 -3.835 -0.459 1.00 97.38 168 ALA A C 1
ATOM 1339 O O . ALA A 1 168 ? 11.758 -4.038 0.174 1.00 97.38 168 ALA A O 1
ATOM 1340 N N . GLY A 1 169 ? 13.886 -4.595 -0.305 1.00 96.56 169 GLY A N 1
ATOM 1341 C CA . GLY A 1 169 ? 13.939 -5.719 0.630 1.00 96.56 169 GLY A CA 1
ATOM 1342 C C . GLY A 1 169 ? 13.666 -5.278 2.070 1.00 96.56 169 GLY A C 1
ATOM 1343 O O . GLY A 1 169 ? 12.797 -5.839 2.740 1.00 96.56 169 GLY A O 1
ATOM 1344 N N . SER A 1 170 ? 14.345 -4.221 2.527 1.00 98.19 170 SER A N 1
ATOM 1345 C CA . SER A 1 170 ? 14.166 -3.676 3.880 1.00 98.19 170 SER A CA 1
ATOM 1346 C C . SER A 1 170 ? 12.736 -3.192 4.112 1.00 98.19 170 SER A C 1
ATOM 1348 O O . SER A 1 170 ? 12.129 -3.535 5.125 1.00 98.19 170 SER A O 1
ATOM 1350 N N . PHE A 1 171 ? 12.165 -2.460 3.153 1.00 98.38 171 PHE A N 1
ATOM 1351 C CA . PHE A 1 171 ? 10.799 -1.951 3.212 1.00 98.38 171 PHE A CA 1
ATOM 1352 C C . PHE A 1 171 ? 9.784 -3.073 3.450 1.00 98.38 171 PHE A C 1
ATOM 1354 O O . PHE A 1 171 ? 9.036 -3.031 4.429 1.00 98.38 171 PHE A O 1
ATOM 1361 N N . PHE A 1 172 ? 9.785 -4.113 2.613 1.00 97.62 172 PHE A N 1
ATOM 1362 C CA . PHE A 1 172 ? 8.816 -5.201 2.746 1.00 97.62 172 PHE A CA 1
ATOM 1363 C C . PHE A 1 172 ? 9.044 -6.062 3.991 1.00 97.62 172 PHE A C 1
ATOM 1365 O O . PHE A 1 172 ? 8.067 -6.462 4.629 1.00 97.62 172 PHE A O 1
ATOM 1372 N N . VAL A 1 173 ? 10.298 -6.298 4.395 1.00 98.25 173 VAL A N 1
ATOM 1373 C CA . VAL A 1 173 ? 10.598 -6.991 5.659 1.00 98.25 173 VAL A CA 1
ATOM 1374 C C . VAL A 1 173 ? 10.035 -6.207 6.842 1.00 98.25 173 VAL A C 1
ATOM 1376 O O . VAL A 1 173 ? 9.332 -6.777 7.677 1.00 98.25 173 VAL A O 1
ATOM 1379 N N . ILE A 1 174 ? 10.277 -4.896 6.911 1.00 98.00 174 ILE A N 1
ATOM 1380 C CA . ILE A 1 174 ? 9.781 -4.066 8.013 1.00 98.00 174 ILE A CA 1
ATOM 1381 C C . ILE A 1 174 ? 8.251 -4.056 8.032 1.00 98.00 174 ILE A C 1
ATOM 1383 O O . ILE A 1 174 ? 7.657 -4.240 9.093 1.00 98.00 174 ILE A O 1
ATOM 1387 N N . LEU A 1 175 ? 7.595 -3.917 6.878 1.00 96.38 175 LEU A N 1
ATOM 1388 C CA . LEU A 1 175 ? 6.135 -3.981 6.786 1.00 96.38 175 LEU A CA 1
ATOM 1389 C C . LEU A 1 175 ? 5.571 -5.331 7.247 1.00 96.38 175 LEU A C 1
ATOM 1391 O O . LEU A 1 175 ? 4.555 -5.365 7.949 1.00 96.38 175 LEU A O 1
ATOM 1395 N N . ALA A 1 176 ? 6.239 -6.440 6.919 1.00 97.69 176 ALA A N 1
ATOM 1396 C CA . ALA A 1 176 ? 5.862 -7.753 7.427 1.00 97.69 176 ALA A CA 1
ATOM 1397 C C . ALA A 1 176 ? 5.966 -7.815 8.954 1.00 97.69 176 ALA A C 1
ATOM 1399 O O . ALA A 1 176 ? 5.024 -8.254 9.613 1.00 97.69 176 ALA A O 1
ATOM 1400 N N . LEU A 1 177 ? 7.068 -7.327 9.532 1.00 96.19 177 LEU A N 1
ATOM 1401 C CA . LEU A 1 177 ? 7.264 -7.282 10.984 1.00 96.19 177 LEU A CA 1
ATOM 1402 C C . LEU A 1 177 ? 6.231 -6.380 11.674 1.00 96.19 177 LEU A C 1
ATOM 1404 O O . LEU A 1 177 ? 5.696 -6.750 12.726 1.00 96.19 177 LEU A O 1
ATOM 1408 N N . ILE A 1 178 ? 5.903 -5.236 11.062 1.00 94.19 178 ILE A N 1
ATOM 1409 C CA . ILE A 1 178 ? 4.841 -4.340 11.527 1.00 94.19 178 ILE A CA 1
ATOM 1410 C C . ILE A 1 178 ? 3.510 -5.105 11.599 1.00 94.19 178 ILE A C 1
ATOM 1412 O O . ILE A 1 178 ? 2.828 -5.076 12.626 1.00 94.19 178 ILE A O 1
ATOM 1416 N N . SER A 1 179 ? 3.167 -5.848 10.547 1.00 95.31 179 SER A N 1
ATOM 1417 C CA . SER A 1 179 ? 1.936 -6.638 10.489 1.00 95.31 179 SER A CA 1
ATOM 1418 C C . SER A 1 179 ? 1.931 -7.780 11.517 1.00 95.31 179 SER A C 1
ATOM 1420 O O . SER A 1 179 ? 1.014 -7.892 12.332 1.00 95.31 179 SER A O 1
ATOM 1422 N N . LEU A 1 180 ? 2.996 -8.586 11.573 1.00 93.88 180 LEU A N 1
ATOM 1423 C CA . LEU A 1 180 ? 3.088 -9.766 12.439 1.00 93.88 180 LEU A CA 1
ATOM 1424 C C . LEU A 1 180 ? 3.041 -9.431 13.928 1.00 93.88 180 LEU A C 1
ATOM 1426 O O . LEU A 1 180 ? 2.334 -10.097 14.687 1.00 93.88 180 LEU A O 1
ATOM 1430 N N . PHE A 1 181 ? 3.807 -8.428 14.355 1.00 91.38 181 PHE A N 1
ATOM 1431 C CA . PHE A 1 181 ? 4.080 -8.192 15.773 1.00 91.38 181 PHE A CA 1
ATOM 1432 C C . PHE A 1 181 ? 3.447 -6.911 16.290 1.00 91.38 181 PHE A C 1
ATOM 1434 O O . PHE A 1 181 ? 2.963 -6.869 17.415 1.00 91.38 181 PHE A O 1
ATOM 1441 N N . LEU A 1 182 ? 3.448 -5.855 15.489 1.00 89.25 182 LEU A N 1
ATOM 1442 C CA . LEU A 1 182 ? 3.045 -4.525 15.932 1.00 89.25 182 LEU A CA 1
ATOM 1443 C C . LEU A 1 182 ? 1.537 -4.342 15.860 1.00 89.25 182 LEU A C 1
ATOM 1445 O O . LEU A 1 182 ? 0.915 -3.909 16.826 1.00 89.25 182 LEU A O 1
ATOM 1449 N N . PHE A 1 183 ? 0.916 -4.753 14.760 1.00 89.00 183 PHE A N 1
ATOM 1450 C CA . PHE A 1 183 ? -0.537 -4.692 14.630 1.00 89.00 183 PHE A CA 1
ATOM 1451 C C . PHE A 1 183 ? -1.254 -5.719 15.506 1.00 89.00 183 PHE A C 1
ATOM 1453 O O . PHE A 1 183 ? -2.402 -5.492 15.905 1.00 89.00 183 PHE A O 1
ATOM 1460 N N . THR A 1 184 ? -0.581 -6.817 15.855 1.00 87.00 184 THR A N 1
ATOM 1461 C CA . THR A 1 184 ? -1.141 -7.858 16.723 1.00 87.00 184 THR A CA 1
ATOM 1462 C C . THR A 1 184 ? -1.012 -7.551 18.210 1.00 87.00 184 THR A C 1
ATOM 1464 O O . THR A 1 184 ? -1.788 -8.101 18.995 1.00 87.00 184 THR A O 1
ATOM 1467 N N . ARG A 1 185 ? -0.117 -6.631 18.599 1.00 83.25 185 ARG A N 1
ATOM 1468 C CA . ARG A 1 185 ? -0.063 -6.096 19.964 1.00 83.25 185 ARG A CA 1
ATOM 1469 C C . ARG A 1 185 ? -1.400 -5.457 20.347 1.00 83.25 185 ARG A C 1
ATOM 1471 O O . ARG A 1 185 ? -2.133 -4.919 19.508 1.00 83.25 185 ARG A O 1
ATOM 1478 N N . GLY A 1 186 ? -1.696 -5.524 21.639 1.00 69.25 186 GLY A N 1
ATOM 1479 C CA . GLY A 1 186 ? -2.836 -4.854 22.251 1.00 69.25 186 GLY A CA 1
ATOM 1480 C C . GLY A 1 186 ? -3.764 -5.806 22.998 1.00 69.25 186 GLY A C 1
ATOM 1481 O O . GLY A 1 186 ? -4.129 -6.857 22.481 1.00 69.25 186 GLY A O 1
ATOM 1482 N N . GLU A 1 187 ? -4.141 -5.340 24.190 1.00 63.03 187 GLU A N 1
ATOM 1483 C CA . GLU A 1 187 ? -5.175 -5.838 25.107 1.00 63.03 187 GLU A CA 1
ATOM 1484 C C . GLU A 1 187 ? -4.856 -7.133 25.870 1.00 63.03 187 GLU A C 1
ATOM 1486 O O . GLU A 1 187 ? -4.678 -8.207 25.306 1.00 63.03 187 GLU A O 1
ATOM 1491 N N . LYS A 1 188 ? -4.867 -7.042 27.213 1.00 64.88 188 LYS A N 1
ATOM 1492 C CA . LYS A 1 188 ? -4.798 -8.211 28.114 1.00 64.88 188 LYS A CA 1
ATOM 1493 C C . LYS A 1 188 ? -5.993 -9.161 27.923 1.00 64.88 188 LYS A C 1
ATOM 1495 O O . LYS A 1 188 ? -5.911 -10.323 28.306 1.00 64.88 188 LYS A O 1
ATOM 1500 N N . ARG A 1 189 ? -7.101 -8.655 27.369 1.00 73.12 189 ARG A N 1
ATOM 1501 C CA . ARG A 1 189 ? -8.343 -9.381 27.067 1.00 73.12 189 ARG A CA 1
ATOM 1502 C C . ARG A 1 189 ? -8.877 -8.908 25.705 1.00 73.12 189 ARG A C 1
ATOM 1504 O O . ARG A 1 189 ? -9.714 -8.012 25.684 1.00 73.12 189 ARG A O 1
ATOM 1511 N N . PRO A 1 190 ? -8.349 -9.432 24.586 1.00 78.88 190 PRO A N 1
ATOM 1512 C CA . PRO A 1 190 ? -8.728 -8.969 23.256 1.00 78.88 190 PRO A CA 1
ATOM 1513 C C . PRO A 1 190 ? -10.175 -9.344 22.928 1.00 78.88 190 PRO A C 1
ATOM 1515 O O . PRO A 1 190 ? -10.618 -10.459 23.210 1.00 78.88 190 PRO A O 1
ATOM 1518 N N . THR A 1 191 ? -10.893 -8.438 22.268 1.00 81.62 191 THR A N 1
ATOM 1519 C CA . THR A 1 191 ? -12.242 -8.719 21.751 1.00 81.62 191 THR A CA 1
ATOM 1520 C C . THR A 1 191 ? -12.220 -9.782 20.642 1.00 81.62 191 THR A C 1
ATOM 1522 O O . THR A 1 191 ? -11.215 -9.979 19.950 1.00 81.62 191 THR A O 1
ATOM 1525 N N . GLY A 1 192 ? -13.356 -10.444 20.386 1.00 83.06 192 GLY A N 1
ATOM 1526 C CA . GLY A 1 192 ? -13.470 -11.409 19.280 1.00 83.06 192 GLY A CA 1
ATOM 1527 C C . GLY A 1 192 ? -13.143 -10.797 17.907 1.00 83.06 192 GLY A C 1
ATOM 1528 O O . GLY A 1 192 ? -12.529 -11.443 17.057 1.00 83.06 192 GLY A O 1
ATOM 1529 N N . ARG A 1 193 ? -13.476 -9.515 17.703 1.00 82.62 193 ARG A N 1
ATOM 1530 C CA . ARG A 1 193 ? -13.119 -8.748 16.495 1.00 82.62 193 ARG A CA 1
ATOM 1531 C C . ARG A 1 193 ? -11.612 -8.500 16.408 1.00 82.62 193 ARG A C 1
ATOM 1533 O O . ARG A 1 193 ? -11.024 -8.720 15.348 1.00 82.62 193 ARG A O 1
ATOM 1540 N N . LYS A 1 194 ? -10.967 -8.132 17.521 1.00 86.00 194 LYS A N 1
ATOM 1541 C CA . LYS A 1 194 ? -9.506 -7.979 17.604 1.00 86.00 194 LYS A CA 1
ATOM 1542 C C . LYS A 1 194 ? -8.780 -9.284 17.270 1.00 86.00 194 LYS A C 1
ATOM 1544 O O . LYS A 1 194 ? -7.794 -9.247 16.535 1.00 86.00 194 LYS A O 1
ATOM 1549 N N . LEU A 1 195 ? -9.291 -10.435 17.713 1.00 88.19 195 LEU A N 1
ATOM 1550 C CA . LEU A 1 195 ? -8.742 -11.745 17.340 1.00 88.19 195 LEU A CA 1
ATOM 1551 C C . LEU A 1 195 ? -8.810 -11.989 15.825 1.00 88.19 195 LEU A C 1
ATOM 1553 O O . LEU A 1 195 ? -7.802 -12.369 15.230 1.00 88.19 195 LEU A O 1
ATOM 1557 N N . LYS A 1 196 ? -9.950 -11.700 15.180 1.00 91.44 196 LYS A N 1
ATOM 1558 C CA . LYS A 1 196 ? -10.091 -11.822 13.716 1.00 91.44 196 LYS A CA 1
ATOM 1559 C C . LYS A 1 196 ? -9.114 -10.916 12.961 1.00 91.44 196 LYS A C 1
ATOM 1561 O O . LYS A 1 196 ? -8.446 -11.383 12.041 1.00 91.44 196 LYS A O 1
ATOM 1566 N N . ARG A 1 197 ? -8.954 -9.655 13.382 1.00 92.19 197 ARG A N 1
ATOM 1567 C CA . ARG A 1 197 ? -7.948 -8.749 12.792 1.00 92.19 197 ARG A CA 1
ATOM 1568 C C . ARG A 1 197 ? -6.527 -9.278 12.975 1.00 92.19 197 ARG A C 1
ATOM 1570 O O . ARG A 1 197 ? -5.746 -9.258 12.033 1.00 92.19 197 ARG A O 1
ATOM 1577 N N . ASN A 1 198 ? -6.201 -9.803 14.158 1.00 94.06 198 ASN A N 1
ATOM 1578 C CA . ASN A 1 198 ? -4.885 -10.378 14.432 1.00 94.06 198 ASN A CA 1
ATOM 1579 C C . ASN A 1 198 ? -4.568 -11.582 13.532 1.00 94.06 198 ASN A C 1
ATOM 1581 O O . ASN A 1 198 ? -3.415 -11.740 13.135 1.00 94.06 198 ASN A O 1
ATOM 1585 N N . ILE A 1 199 ? -5.566 -12.400 13.182 1.00 95.19 199 ILE A N 1
ATOM 1586 C CA . ILE A 1 199 ? -5.401 -13.482 12.199 1.00 95.19 199 ILE A CA 1
ATOM 1587 C C . ILE A 1 199 ? -5.051 -12.902 10.826 1.00 95.19 199 ILE A C 1
ATOM 1589 O O . ILE A 1 199 ? -4.083 -13.355 10.219 1.00 95.19 199 ILE A O 1
ATOM 1593 N N . ILE A 1 200 ? -5.776 -11.872 10.370 1.00 96.56 200 ILE A N 1
ATOM 1594 C CA . ILE A 1 200 ? -5.502 -11.209 9.085 1.00 96.56 200 ILE A CA 1
ATOM 1595 C C . ILE A 1 200 ? -4.081 -10.640 9.063 1.00 96.56 200 ILE A C 1
ATOM 1597 O O . ILE A 1 200 ? -3.330 -10.925 8.137 1.00 96.56 200 ILE A O 1
ATOM 1601 N N . TYR A 1 201 ? -3.672 -9.905 10.102 1.00 96.50 201 TYR A N 1
ATOM 1602 C CA . TYR A 1 201 ? -2.319 -9.348 10.178 1.00 96.50 201 TYR A CA 1
ATOM 1603 C C . TYR A 1 201 ? -1.238 -10.435 10.125 1.00 96.50 201 TYR A C 1
ATOM 1605 O O . TYR A 1 201 ? -0.257 -10.307 9.394 1.00 96.50 201 TYR A O 1
ATOM 1613 N N . ARG A 1 202 ? -1.434 -11.547 10.850 1.00 97.25 202 ARG A N 1
ATOM 1614 C CA . ARG A 1 202 ? -0.496 -12.677 10.824 1.00 97.25 202 ARG A CA 1
ATOM 1615 C C . ARG A 1 202 ? -0.413 -13.318 9.444 1.00 97.25 202 ARG A C 1
ATOM 1617 O O . ARG A 1 202 ? 0.690 -13.549 8.962 1.00 97.25 202 ARG A O 1
ATOM 1624 N N . ALA A 1 203 ? -1.557 -13.566 8.810 1.00 98.19 203 ALA A N 1
ATOM 1625 C CA . ALA A 1 203 ? -1.610 -14.122 7.464 1.00 98.19 203 ALA A CA 1
ATOM 1626 C C . ALA A 1 203 ? -0.894 -13.206 6.460 1.00 98.19 203 ALA A C 1
ATOM 1628 O O . ALA A 1 203 ? 0.003 -13.665 5.760 1.00 98.19 203 ALA A O 1
ATOM 1629 N N . CYS A 1 204 ? -1.208 -11.906 6.451 1.00 98.31 204 CYS A N 1
ATOM 1630 C CA . CYS A 1 204 ? -0.560 -10.923 5.581 1.00 98.31 204 CYS A CA 1
ATOM 1631 C C . CYS A 1 204 ? 0.958 -10.873 5.793 1.00 98.31 204 CYS A C 1
ATOM 1633 O O . CYS A 1 204 ? 1.714 -10.929 4.829 1.00 98.31 204 CYS A O 1
ATOM 1635 N N . GLY A 1 205 ? 1.416 -10.799 7.046 1.00 98.12 205 GLY A N 1
ATOM 1636 C CA . GLY A 1 205 ? 2.843 -10.766 7.357 1.00 98.12 205 GLY A CA 1
ATOM 1637 C C . GLY A 1 205 ? 3.589 -12.033 6.924 1.00 98.12 205 GLY A C 1
ATOM 1638 O O . GLY A 1 205 ? 4.678 -11.934 6.365 1.00 98.12 205 GLY A O 1
ATOM 1639 N N . ILE A 1 206 ? 2.992 -13.218 7.112 1.00 98.38 206 ILE A N 1
ATOM 1640 C CA . ILE A 1 206 ? 3.564 -14.489 6.633 1.00 98.38 206 ILE A CA 1
ATOM 1641 C C . ILE A 1 206 ? 3.614 -14.513 5.103 1.00 98.38 206 ILE A C 1
ATOM 1643 O O . ILE A 1 206 ? 4.645 -14.876 4.547 1.00 98.38 206 ILE A O 1
ATOM 1647 N N . ILE A 1 207 ? 2.540 -14.099 4.422 1.00 98.56 207 ILE A N 1
ATOM 1648 C CA . ILE A 1 207 ? 2.484 -14.048 2.953 1.00 98.56 207 ILE A CA 1
ATOM 1649 C C . ILE A 1 207 ? 3.598 -13.157 2.397 1.00 98.56 207 ILE A C 1
ATOM 1651 O O . ILE A 1 207 ? 4.269 -13.561 1.449 1.00 98.56 207 ILE A O 1
ATOM 1655 N N . ILE A 1 208 ? 3.838 -11.987 3.002 1.00 98.44 208 ILE A N 1
ATOM 1656 C CA . ILE A 1 208 ? 4.934 -11.094 2.599 1.00 98.44 208 ILE A CA 1
ATOM 1657 C C . ILE A 1 208 ? 6.287 -11.806 2.746 1.00 98.44 208 ILE A C 1
ATOM 1659 O O . ILE A 1 208 ? 7.057 -11.848 1.791 1.00 98.44 208 ILE A O 1
ATOM 1663 N N . LEU A 1 209 ? 6.575 -12.410 3.906 1.00 98.25 209 LEU A N 1
ATOM 1664 C CA . LEU A 1 209 ? 7.860 -13.087 4.136 1.00 98.25 209 LEU A CA 1
ATOM 1665 C C . LEU A 1 209 ? 8.070 -14.292 3.214 1.00 98.25 209 LEU A C 1
ATOM 1667 O O . LEU A 1 209 ? 9.168 -14.475 2.696 1.00 98.25 209 LEU A O 1
ATOM 1671 N N . VAL A 1 210 ? 7.031 -15.099 2.990 1.00 98.06 210 VAL A N 1
ATOM 1672 C CA . VAL A 1 210 ? 7.091 -16.243 2.069 1.00 98.06 210 VAL A CA 1
ATOM 1673 C C . VAL A 1 210 ? 7.316 -15.764 0.638 1.00 98.06 210 VAL A C 1
ATOM 1675 O O . VAL A 1 210 ? 8.141 -16.342 -0.062 1.00 98.06 210 VAL A O 1
ATOM 1678 N N . SER A 1 211 ? 6.649 -14.686 0.216 1.00 97.31 211 SER A N 1
ATOM 1679 C CA . SER A 1 211 ? 6.841 -14.108 -1.119 1.00 97.31 211 SER A CA 1
ATOM 1680 C C . SER A 1 211 ? 8.280 -13.614 -1.297 1.00 97.31 211 SER A C 1
ATOM 1682 O O . SER A 1 211 ? 8.928 -13.986 -2.274 1.00 97.31 211 SER A O 1
ATOM 1684 N N . LEU A 1 212 ? 8.827 -12.883 -0.318 1.00 95.81 212 LEU A N 1
ATOM 1685 C CA . LEU A 1 212 ? 10.231 -12.449 -0.317 1.00 95.81 212 LEU A CA 1
ATOM 1686 C C . LEU A 1 212 ? 11.208 -13.630 -0.373 1.00 95.81 212 LEU A C 1
ATOM 1688 O O . LEU A 1 212 ? 12.095 -13.653 -1.223 1.00 95.81 212 LEU A O 1
ATOM 1692 N N . ALA A 1 213 ? 11.019 -14.639 0.481 1.00 95.81 213 ALA A N 1
ATOM 1693 C CA . ALA A 1 213 ? 11.863 -15.832 0.496 1.00 95.81 213 ALA A CA 1
ATOM 1694 C C . ALA A 1 213 ? 11.782 -16.614 -0.824 1.00 95.81 213 ALA A C 1
ATOM 1696 O O . ALA A 1 213 ? 12.786 -17.144 -1.294 1.00 95.81 213 ALA A O 1
ATOM 1697 N N . SER A 1 214 ? 10.599 -16.667 -1.442 1.00 93.94 214 SER A N 1
ATOM 1698 C CA . SER A 1 214 ? 10.401 -17.339 -2.726 1.00 93.94 214 SER A CA 1
ATOM 1699 C C . SER A 1 214 ? 11.092 -16.614 -3.884 1.00 93.94 214 SER A C 1
ATOM 1701 O O . SER A 1 214 ? 11.638 -17.277 -4.761 1.00 93.94 214 SER A O 1
ATOM 1703 N N . MET A 1 215 ? 11.138 -15.275 -3.866 1.00 91.56 215 MET A N 1
ATOM 1704 C CA . MET A 1 215 ? 11.898 -14.484 -4.839 1.00 91.56 215 MET A CA 1
ATOM 1705 C C . MET A 1 215 ? 13.402 -14.708 -4.685 1.00 91.56 215 MET A C 1
ATOM 1707 O O . MET A 1 215 ? 14.077 -14.982 -5.673 1.00 91.56 215 MET A O 1
ATOM 1711 N N . GLU A 1 216 ? 13.917 -14.685 -3.454 1.00 90.38 216 GLU A N 1
ATOM 1712 C CA . GLU A 1 216 ? 15.330 -14.976 -3.188 1.00 90.38 216 GLU A CA 1
ATOM 1713 C C . GLU A 1 216 ? 15.707 -16.395 -3.648 1.00 90.38 216 GLU A C 1
ATOM 1715 O O . GLU A 1 216 ? 16.676 -16.588 -4.381 1.00 90.38 216 GLU A O 1
ATOM 1720 N N . ALA A 1 217 ? 14.892 -17.399 -3.303 1.00 90.69 217 ALA A N 1
ATOM 1721 C CA . ALA A 1 217 ? 15.095 -18.775 -3.754 1.00 90.69 217 ALA A CA 1
ATOM 1722 C C . ALA A 1 217 ? 15.051 -18.894 -5.287 1.00 90.69 217 ALA A C 1
ATOM 1724 O O . ALA A 1 217 ? 15.872 -19.600 -5.874 1.00 90.69 217 ALA A O 1
ATOM 1725 N N . TYR A 1 218 ? 14.131 -18.179 -5.942 1.00 88.12 218 TYR A N 1
ATOM 1726 C CA . TYR A 1 218 ? 14.035 -18.138 -7.398 1.00 88.12 218 TYR A CA 1
ATOM 1727 C C . TYR A 1 218 ? 15.321 -17.603 -8.042 1.00 88.12 218 TYR A C 1
ATOM 1729 O O . TYR A 1 218 ? 15.808 -18.213 -8.997 1.00 88.12 218 TYR A O 1
ATOM 1737 N N . PHE A 1 219 ? 15.912 -16.531 -7.501 1.00 83.75 219 PHE A N 1
ATOM 1738 C CA . PHE A 1 219 ? 17.174 -15.975 -8.003 1.00 83.75 219 PHE A CA 1
ATOM 1739 C C . PHE A 1 219 ? 18.386 -16.880 -7.741 1.00 83.75 219 PHE A C 1
ATOM 1741 O O . PHE A 1 219 ? 19.281 -16.952 -8.583 1.00 83.75 219 PHE A O 1
ATOM 1748 N N . LEU A 1 220 ? 18.414 -17.607 -6.619 1.00 85.69 220 LEU A N 1
ATOM 1749 C CA . LEU A 1 220 ? 19.504 -18.538 -6.300 1.00 85.69 220 LEU A CA 1
ATOM 1750 C C . LEU A 1 220 ? 19.483 -19.805 -7.167 1.00 85.69 220 LEU A C 1
ATOM 1752 O O . LEU A 1 220 ? 20.543 -20.287 -7.568 1.00 85.69 220 LEU A O 1
ATOM 1756 N N . ILE A 1 221 ? 18.293 -20.344 -7.449 1.00 84.81 221 ILE A N 1
ATOM 1757 C CA . ILE A 1 221 ? 18.117 -21.600 -8.197 1.00 84.81 221 ILE A CA 1
ATOM 1758 C C . ILE A 1 221 ? 18.190 -21.363 -9.711 1.00 84.81 221 ILE A C 1
ATOM 1760 O O . ILE A 1 221 ? 18.791 -22.157 -10.430 1.00 84.81 221 ILE A O 1
ATOM 1764 N N . SER A 1 222 ? 17.615 -20.267 -10.213 1.00 71.94 222 SER A N 1
ATOM 1765 C CA . SER A 1 222 ? 17.419 -20.043 -11.658 1.00 71.94 222 SER A CA 1
ATOM 1766 C C . SER A 1 222 ? 18.583 -19.307 -12.333 1.00 71.94 222 SER A C 1
ATOM 1768 O O . SER A 1 222 ? 18.382 -18.618 -13.330 1.00 71.94 222 SER A O 1
ATOM 1770 N N . LYS A 1 223 ? 19.802 -19.436 -11.793 1.00 60.78 223 LYS A N 1
ATOM 1771 C CA . LYS A 1 223 ? 20.976 -18.597 -12.101 1.00 60.78 223 LYS A CA 1
ATOM 1772 C C . LYS A 1 223 ? 21.445 -18.623 -13.570 1.00 60.78 223 LYS A C 1
ATOM 1774 O O . LYS A 1 223 ? 22.207 -17.747 -13.963 1.00 60.78 223 LYS A O 1
ATOM 1779 N N . GLU A 1 224 ? 21.006 -19.600 -14.370 1.00 57.22 224 GLU A N 1
ATOM 1780 C CA . GLU A 1 224 ? 21.409 -19.760 -15.781 1.00 57.22 224 GLU A CA 1
ATOM 1781 C C . GLU A 1 224 ? 20.275 -19.580 -16.808 1.00 57.22 224 GLU A C 1
ATOM 1783 O O . GLU A 1 224 ? 20.573 -19.352 -17.973 1.00 57.22 224 GLU A O 1
ATOM 1788 N N . ASN A 1 225 ? 18.996 -19.592 -16.406 1.00 50.88 225 ASN A N 1
ATOM 1789 C CA . ASN A 1 225 ? 17.855 -19.476 -17.327 1.00 50.88 225 ASN A CA 1
ATOM 1790 C C . ASN A 1 225 ? 16.825 -18.474 -16.786 1.00 50.88 225 ASN A C 1
ATOM 1792 O O . ASN A 1 225 ? 15.771 -18.849 -16.274 1.00 50.88 225 ASN A O 1
ATOM 1796 N N . HIS A 1 226 ? 17.119 -17.179 -16.901 1.00 58.09 226 HIS A N 1
ATOM 1797 C CA . HIS A 1 226 ? 16.151 -16.107 -16.642 1.00 58.09 226 HIS A CA 1
ATOM 1798 C C . HIS A 1 226 ? 15.221 -15.886 -17.847 1.00 58.09 226 HIS A C 1
ATOM 1800 O O . HIS A 1 226 ? 14.994 -14.751 -18.262 1.00 58.09 226 HIS A O 1
ATOM 1806 N N . GLU A 1 227 ? 14.695 -16.958 -18.442 1.00 52.50 227 GLU A N 1
ATOM 1807 C CA . GLU A 1 227 ? 13.692 -16.815 -19.494 1.00 52.50 227 GLU A CA 1
ATOM 1808 C C . GLU A 1 227 ? 12.361 -16.375 -18.872 1.00 52.50 227 GLU A C 1
ATOM 1810 O O . GLU A 1 227 ? 11.694 -17.136 -18.175 1.00 52.50 227 GLU A O 1
ATOM 1815 N N . ASP A 1 228 ? 12.007 -15.110 -19.113 1.00 58.09 228 ASP A N 1
ATOM 1816 C CA . ASP A 1 228 ? 10.646 -14.574 -19.277 1.00 58.09 228 ASP A CA 1
ATOM 1817 C C . ASP A 1 228 ? 9.593 -14.844 -18.178 1.00 58.09 228 ASP A C 1
ATOM 1819 O O . ASP A 1 228 ? 8.406 -14.550 -18.349 1.00 58.09 228 ASP A O 1
ATOM 1823 N N . SER A 1 229 ? 9.983 -15.356 -17.011 1.00 71.75 229 SER A N 1
ATOM 1824 C CA . SER A 1 229 ? 9.032 -15.677 -15.950 1.00 71.75 229 SER A CA 1
ATOM 1825 C C . SER A 1 229 ? 8.471 -14.414 -15.297 1.00 71.75 229 SER A C 1
ATOM 1827 O O . SER A 1 229 ? 9.193 -13.587 -14.741 1.00 71.75 229 SER A O 1
ATOM 1829 N N . ARG A 1 230 ? 7.139 -14.299 -15.283 1.00 87.38 230 ARG A N 1
ATOM 1830 C CA . ARG A 1 230 ? 6.399 -13.259 -14.541 1.00 87.38 230 ARG A CA 1
ATOM 1831 C C . ARG A 1 230 ? 6.308 -13.557 -13.040 1.00 87.38 230 ARG A C 1
ATOM 1833 O O . ARG A 1 230 ? 5.537 -12.915 -12.334 1.00 87.38 230 ARG A O 1
ATOM 1840 N N . PHE A 1 231 ? 7.058 -14.543 -12.551 1.00 91.25 231 PHE A N 1
ATOM 1841 C CA . PHE A 1 231 ? 7.028 -14.967 -11.155 1.00 91.25 231 PHE A CA 1
ATOM 1842 C C . PHE A 1 231 ? 7.330 -13.818 -10.188 1.00 91.25 231 PHE A C 1
ATOM 1844 O O . PHE A 1 231 ? 6.572 -13.624 -9.242 1.00 91.25 231 PHE A O 1
ATOM 1851 N N . VAL A 1 232 ? 8.378 -13.028 -10.453 1.00 91.75 232 VAL A N 1
ATOM 1852 C CA . VAL A 1 232 ? 8.762 -11.896 -9.592 1.00 91.75 232 VAL A CA 1
ATOM 1853 C C . VAL A 1 232 ? 7.634 -10.864 -9.535 1.00 91.75 232 VAL A C 1
ATOM 1855 O O . VAL A 1 232 ? 7.188 -10.525 -8.444 1.00 91.75 232 VAL A O 1
ATOM 1858 N N . LEU A 1 233 ? 7.076 -10.466 -10.686 1.00 93.75 233 LEU A N 1
ATOM 1859 C CA . LEU A 1 233 ? 5.905 -9.585 -10.748 1.00 93.75 233 LEU A CA 1
ATOM 1860 C C . LEU A 1 233 ? 4.731 -10.106 -9.905 1.00 93.75 233 LEU A C 1
ATOM 1862 O O . LEU A 1 233 ? 4.096 -9.334 -9.184 1.00 93.75 233 LEU A O 1
ATOM 1866 N N . ILE A 1 234 ? 4.418 -11.401 -9.998 1.00 95.56 234 ILE A N 1
ATOM 1867 C CA . ILE A 1 234 ? 3.318 -12.010 -9.238 1.00 95.56 234 ILE A CA 1
ATOM 1868 C C . ILE A 1 234 ? 3.629 -11.977 -7.739 1.00 95.56 234 ILE A C 1
ATOM 1870 O O . ILE A 1 234 ? 2.771 -11.575 -6.955 1.00 95.56 234 ILE A O 1
ATOM 1874 N N . ALA A 1 235 ? 4.842 -12.352 -7.335 1.00 95.88 235 ALA A N 1
ATOM 1875 C CA . ALA A 1 235 ? 5.259 -12.350 -5.936 1.00 95.88 235 ALA A CA 1
ATOM 1876 C C . ALA A 1 235 ? 5.237 -10.934 -5.330 1.00 95.88 235 ALA A C 1
ATOM 1878 O O . ALA A 1 235 ? 4.725 -10.741 -4.225 1.00 95.88 235 ALA A O 1
ATOM 1879 N N . GLU A 1 236 ? 5.704 -9.920 -6.061 1.00 96.25 236 GLU A N 1
ATOM 1880 C CA . GLU A 1 236 ? 5.620 -8.514 -5.648 1.00 96.25 236 GLU A CA 1
ATOM 1881 C C . GLU A 1 236 ? 4.168 -8.022 -5.572 1.00 96.25 236 GLU A C 1
ATOM 1883 O O . GLU A 1 236 ? 3.791 -7.338 -4.618 1.00 96.25 236 GLU A O 1
ATOM 1888 N N . THR A 1 237 ? 3.320 -8.419 -6.526 1.00 97.38 237 THR A N 1
ATOM 1889 C CA . THR A 1 237 ? 1.884 -8.094 -6.518 1.00 97.38 237 THR A CA 1
ATOM 1890 C C . THR A 1 237 ? 1.198 -8.687 -5.290 1.00 97.38 237 THR A C 1
ATOM 1892 O O . THR A 1 237 ? 0.506 -7.976 -4.562 1.00 97.38 237 THR A O 1
ATOM 1895 N N . VAL A 1 238 ? 1.432 -9.971 -5.002 1.00 98.00 238 VAL A N 1
ATOM 1896 C CA . VAL A 1 238 ? 0.903 -10.655 -3.811 1.00 98.00 238 VAL A CA 1
ATOM 1897 C C . VAL A 1 238 ? 1.399 -9.982 -2.530 1.00 98.00 238 VAL A C 1
ATOM 1899 O O . VAL A 1 238 ? 0.618 -9.775 -1.599 1.00 98.00 238 VAL A O 1
ATOM 1902 N N . THR A 1 239 ? 2.668 -9.577 -2.500 1.00 97.94 239 THR A N 1
ATOM 1903 C CA . THR A 1 239 ? 3.269 -8.849 -1.376 1.00 97.94 239 THR A CA 1
ATOM 1904 C C . THR A 1 239 ? 2.555 -7.519 -1.123 1.00 97.94 239 THR A C 1
ATOM 1906 O O . THR A 1 239 ? 2.154 -7.236 0.009 1.00 97.94 239 THR A O 1
ATOM 1909 N N . LEU A 1 240 ? 2.335 -6.717 -2.169 1.00 97.81 240 LEU A N 1
ATOM 1910 C CA . LEU A 1 240 ? 1.645 -5.430 -2.067 1.00 97.81 240 LEU A CA 1
ATOM 1911 C C . LEU A 1 240 ? 0.161 -5.573 -1.720 1.00 97.81 240 LEU A C 1
ATOM 1913 O O . LEU A 1 240 ? -0.355 -4.793 -0.918 1.00 97.81 240 LEU A O 1
ATOM 1917 N N . MET A 1 241 ? -0.515 -6.598 -2.240 1.00 98.00 241 MET A N 1
ATOM 1918 C CA . MET A 1 241 ? -1.890 -6.909 -1.849 1.00 98.00 241 MET A CA 1
ATOM 1919 C C . MET A 1 241 ? -1.975 -7.293 -0.368 1.00 98.00 241 MET A C 1
ATOM 1921 O O . MET A 1 241 ? -2.826 -6.773 0.353 1.00 98.00 241 MET A O 1
ATOM 1925 N N . ALA A 1 242 ? -1.074 -8.151 0.121 1.00 98.19 242 ALA A N 1
ATOM 1926 C CA . ALA A 1 242 ? -1.023 -8.535 1.530 1.00 98.19 242 ALA A CA 1
ATOM 1927 C C . ALA A 1 242 ? -0.738 -7.329 2.441 1.00 98.19 242 ALA A C 1
ATOM 1929 O O . ALA A 1 242 ? -1.417 -7.149 3.459 1.00 98.19 242 ALA A O 1
ATOM 1930 N N . PHE A 1 243 ? 0.208 -6.468 2.050 1.00 96.81 243 PHE A N 1
ATOM 1931 C CA . PHE A 1 243 ? 0.451 -5.177 2.695 1.00 96.81 243 PHE A CA 1
ATOM 1932 C C . PHE A 1 243 ? -0.831 -4.338 2.733 1.00 96.81 243 PHE A C 1
ATOM 1934 O O . PHE A 1 243 ? -1.273 -3.950 3.817 1.00 96.81 243 PHE A O 1
ATOM 1941 N N . GLY A 1 244 ? -1.474 -4.120 1.588 1.00 96.94 244 GLY A N 1
ATOM 1942 C CA . GLY A 1 244 ? -2.648 -3.263 1.487 1.00 96.94 244 GLY A CA 1
ATOM 1943 C C . GLY A 1 244 ? -3.832 -3.768 2.314 1.00 96.94 244 GLY A C 1
ATOM 1944 O O . GLY A 1 244 ? -4.438 -2.996 3.056 1.00 96.94 244 GLY A O 1
ATOM 1945 N N . ILE A 1 245 ? -4.094 -5.079 2.305 1.00 97.31 245 ILE A N 1
ATOM 1946 C CA . ILE A 1 245 ? -5.125 -5.719 3.142 1.00 97.31 245 ILE A CA 1
ATOM 1947 C C . ILE A 1 245 ? -4.835 -5.512 4.635 1.00 97.31 245 ILE A C 1
ATOM 1949 O O . ILE A 1 245 ? -5.750 -5.218 5.415 1.00 97.31 245 ILE A O 1
ATOM 1953 N N . SER A 1 246 ? -3.570 -5.624 5.054 1.00 96.44 246 SER A N 1
ATOM 1954 C CA . SER A 1 246 ? -3.199 -5.391 6.453 1.00 96.44 246 SER A CA 1
ATOM 1955 C C . SER A 1 246 ? -3.454 -3.939 6.877 1.00 96.44 246 SER A C 1
ATOM 1957 O O . SER A 1 246 ? -4.010 -3.702 7.951 1.00 96.44 246 SER A O 1
ATOM 1959 N N . TRP A 1 247 ? -3.172 -2.963 6.011 1.00 94.81 247 TRP A N 1
ATOM 1960 C CA . TRP A 1 247 ? -3.439 -1.550 6.290 1.00 94.81 247 TRP A CA 1
ATOM 1961 C C . TRP A 1 247 ? -4.922 -1.196 6.237 1.00 94.81 247 TRP A C 1
ATOM 1963 O O . TRP A 1 247 ? -5.390 -0.470 7.112 1.00 94.81 247 TRP A O 1
ATOM 1973 N N . LEU A 1 248 ? -5.698 -1.774 5.315 1.00 94.06 248 LEU A N 1
ATOM 1974 C CA . LEU A 1 248 ? -7.158 -1.633 5.301 1.00 94.06 248 LEU A CA 1
ATOM 1975 C C . LEU A 1 248 ? -7.789 -2.175 6.587 1.00 94.06 248 LEU A C 1
ATOM 1977 O O . LEU A 1 248 ? -8.672 -1.533 7.161 1.00 94.06 248 LEU A O 1
ATOM 1981 N N . THR A 1 249 ? -7.305 -3.318 7.078 1.00 92.81 249 THR A N 1
ATOM 1982 C CA . THR A 1 249 ? -7.732 -3.893 8.364 1.00 92.81 249 THR A CA 1
ATOM 1983 C C . THR A 1 249 ? -7.378 -2.955 9.522 1.00 92.81 249 THR A C 1
ATOM 1985 O O . THR A 1 249 ? -8.207 -2.703 10.395 1.00 92.81 249 THR A O 1
ATOM 1988 N N . LYS A 1 250 ? -6.177 -2.360 9.501 1.00 89.38 250 LYS A N 1
ATOM 1989 C CA . LYS A 1 250 ? -5.726 -1.378 10.502 1.00 89.38 250 LYS A CA 1
ATOM 1990 C C . LYS A 1 250 ? -6.468 -0.038 10.422 1.00 89.38 250 LYS A C 1
ATOM 1992 O O . LYS A 1 250 ? -6.585 0.654 11.434 1.00 89.38 250 LYS A O 1
ATOM 1997 N N . GLY A 1 251 ? -6.973 0.316 9.243 1.00 86.06 251 GLY A N 1
ATOM 1998 C CA . GLY A 1 251 ? -7.853 1.456 8.987 1.00 86.06 251 GLY A CA 1
ATOM 1999 C C . GLY A 1 251 ? -9.319 1.205 9.351 1.00 86.06 251 GLY A C 1
ATOM 2000 O O . GLY A 1 251 ? -10.153 2.064 9.095 1.00 86.06 251 GLY A O 1
ATOM 2001 N N . GLY A 1 252 ? -9.657 0.047 9.931 1.00 83.06 252 GLY A N 1
ATOM 2002 C CA . GLY A 1 252 ? -11.022 -0.264 10.366 1.00 83.06 252 GLY A CA 1
ATOM 2003 C C . GLY A 1 252 ? -11.970 -0.676 9.238 1.00 83.06 252 GLY A C 1
ATOM 2004 O O . GLY A 1 252 ? -13.170 -0.753 9.460 1.00 83.06 252 GLY A O 1
ATOM 2005 N N . THR A 1 253 ? -11.459 -0.967 8.038 1.00 81.75 253 THR A N 1
ATOM 2006 C CA . THR A 1 253 ? -12.273 -1.467 6.910 1.00 81.75 253 THR A CA 1
ATOM 2007 C C . THR A 1 253 ? -12.851 -2.845 7.227 1.00 81.75 253 THR A C 1
ATOM 2009 O O . THR A 1 253 ? -14.026 -3.118 7.000 1.00 81.75 253 THR A O 1
ATOM 2012 N N . PHE A 1 254 ? -12.020 -3.710 7.812 1.00 77.19 254 PHE A N 1
ATOM 2013 C CA . PHE A 1 254 ? -12.415 -5.038 8.259 1.00 77.19 254 PHE A CA 1
ATOM 2014 C C . PHE A 1 254 ? -12.499 -5.065 9.779 1.00 77.19 254 PHE A C 1
ATOM 2016 O O . PHE A 1 254 ? -11.514 -4.790 10.466 1.00 77.19 254 PHE A O 1
ATOM 2023 N N . TYR A 1 255 ? -13.662 -5.455 10.300 1.00 77.62 255 TYR A N 1
ATOM 2024 C CA . TYR A 1 255 ? -13.925 -5.547 11.738 1.00 77.62 255 TYR A CA 1
ATOM 2025 C C . TYR A 1 255 ? -13.576 -4.246 12.494 1.00 77.62 255 TYR A C 1
ATOM 2027 O O . TYR A 1 255 ? -12.721 -4.296 13.386 1.00 77.62 255 TYR A O 1
ATOM 2035 N N . PRO A 1 256 ? -14.200 -3.095 12.160 1.00 72.50 256 PRO A N 1
ATOM 2036 C CA . PRO A 1 256 ? -13.970 -1.841 12.874 1.00 72.50 256 PRO A CA 1
ATOM 2037 C C . PRO A 1 256 ? -14.207 -2.009 14.376 1.00 72.50 256 PRO A C 1
ATOM 2039 O O . PRO A 1 256 ? -15.075 -2.787 14.805 1.00 72.50 256 PRO A O 1
ATOM 2042 N N . ASP A 1 257 ? -13.410 -1.284 15.160 1.00 64.81 257 ASP A N 1
ATOM 2043 C CA . ASP A 1 257 ? -13.644 -1.149 16.591 1.00 64.81 257 ASP A CA 1
ATOM 2044 C C . ASP A 1 257 ? -14.974 -0.426 16.788 1.00 64.81 257 ASP A C 1
ATOM 2046 O O . ASP A 1 257 ? -15.206 0.640 16.223 1.00 64.81 257 ASP A O 1
ATOM 2050 N N . LYS A 1 258 ? -15.880 -1.060 17.532 1.00 57.34 258 LYS A N 1
ATOM 2051 C CA . LYS A 1 258 ? -17.113 -0.409 17.956 1.00 57.34 258 LYS A CA 1
ATOM 2052 C C . LYS A 1 258 ? -16.785 0.463 19.153 1.00 57.34 258 LYS A C 1
ATOM 2054 O O . LYS A 1 258 ? -16.062 0.023 20.049 1.00 57.34 258 LYS A O 1
ATOM 2059 N N . ILE A 1 259 ? -17.324 1.678 19.162 1.00 49.56 259 ILE A N 1
ATOM 2060 C CA . ILE A 1 259 ? -17.423 2.472 20.385 1.00 49.56 259 ILE A CA 1
ATOM 2061 C C . ILE A 1 259 ? -18.133 1.568 21.392 1.00 49.56 259 ILE A C 1
ATOM 2063 O O . ILE A 1 259 ? -19.175 1.001 21.064 1.00 49.56 259 ILE A O 1
ATOM 2067 N N . GLN A 1 260 ? -17.506 1.317 22.543 1.00 38.94 260 GLN A N 1
ATOM 2068 C CA . GLN A 1 260 ? -18.019 0.387 23.545 1.00 38.94 260 GLN A CA 1
ATOM 2069 C C . GLN A 1 260 ? -19.359 0.889 24.079 1.00 38.94 260 GLN A C 1
ATOM 2071 O O . GLN A 1 260 ? -19.421 1.597 25.071 1.00 38.94 260 GLN A O 1
ATOM 2076 N N . THR A 1 261 ? -20.437 0.476 23.439 1.00 37.78 261 THR A N 1
ATOM 2077 C CA . THR A 1 261 ? -21.766 0.421 24.033 1.00 37.78 261 THR A CA 1
ATOM 2078 C C . THR A 1 261 ? -22.235 -1.005 23.891 1.00 37.78 261 THR A C 1
ATOM 2080 O O . THR A 1 261 ? -22.694 -1.460 22.850 1.00 37.78 261 THR A O 1
ATOM 2083 N N . THR A 1 262 ? -22.002 -1.731 24.982 1.00 38.84 262 THR A N 1
ATOM 2084 C CA . THR A 1 262 ? -22.640 -2.995 25.340 1.00 38.84 262 THR A CA 1
ATOM 2085 C C . THR A 1 262 ? -22.684 -4.066 24.242 1.00 38.84 262 THR A C 1
ATOM 2087 O O . THR A 1 262 ? -23.689 -4.235 23.555 1.00 38.84 262 THR A O 1
ATOM 2090 N N . ASP A 1 263 ? -21.651 -4.924 24.226 1.00 42.59 263 ASP A N 1
ATOM 2091 C CA . ASP A 1 263 ? -21.599 -6.256 23.575 1.00 42.59 263 ASP A CA 1
ATOM 2092 C C . ASP A 1 263 ? -22.827 -7.163 23.871 1.00 42.59 263 ASP A C 1
ATOM 2094 O O . ASP A 1 263 ? -22.958 -8.252 23.314 1.00 42.59 263 ASP A O 1
ATOM 2098 N N . THR A 1 264 ? -23.736 -6.741 24.753 1.00 46.38 264 THR A N 1
ATOM 2099 C CA . THR A 1 264 ? -24.988 -7.423 25.090 1.00 46.38 264 THR A CA 1
ATOM 2100 C C . THR A 1 264 ? -26.104 -7.194 24.061 1.00 46.38 264 THR A C 1
ATOM 2102 O O . THR A 1 264 ? -26.897 -8.102 23.861 1.00 46.38 264 THR A O 1
ATOM 2105 N N . MET A 1 265 ? -26.152 -6.050 23.362 1.00 44.12 265 MET A N 1
ATOM 2106 C CA . MET A 1 265 ? -27.309 -5.705 22.510 1.00 44.12 265 MET A CA 1
ATOM 2107 C C . MET A 1 265 ? -27.299 -6.364 21.122 1.00 44.12 265 MET A C 1
ATOM 2109 O O . MET A 1 265 ? -28.349 -6.615 20.549 1.00 44.12 265 MET A O 1
ATOM 2113 N N . GLU A 1 266 ? -26.125 -6.678 20.559 1.00 47.06 266 GLU A N 1
ATOM 2114 C CA . GLU A 1 266 ? -25.992 -7.191 19.178 1.00 47.06 266 GLU A CA 1
ATOM 2115 C C . GLU A 1 266 ? -26.650 -8.559 18.920 1.00 47.06 266 GLU A C 1
ATOM 2117 O O . GLU A 1 266 ? -26.761 -8.965 17.763 1.00 47.06 266 GLU A O 1
ATOM 2122 N N . LYS A 1 267 ? -27.025 -9.294 19.971 1.00 46.78 267 LYS A N 1
ATOM 2123 C CA . LYS A 1 267 ? -27.592 -10.648 19.882 1.00 46.78 267 LYS A CA 1
ATOM 2124 C C . LYS A 1 267 ? -29.111 -10.704 20.024 1.00 46.78 267 LYS A C 1
ATOM 2126 O O . LYS A 1 267 ? -29.664 -11.794 19.910 1.00 46.78 267 LYS A O 1
ATOM 2131 N N . GLU A 1 268 ? -29.766 -9.585 20.295 1.00 50.78 268 GLU A N 1
ATOM 2132 C CA . GLU A 1 268 ? -31.190 -9.564 20.622 1.00 50.78 268 GLU A CA 1
ATOM 2133 C C . GLU A 1 268 ? -32.022 -9.106 19.415 1.00 50.78 268 GLU A C 1
ATOM 2135 O O . GLU A 1 268 ? -31.682 -8.137 18.739 1.00 50.78 268 GLU A O 1
ATOM 2140 N N . GLU A 1 269 ? -33.105 -9.834 19.121 1.00 52.66 269 GLU A N 1
ATOM 2141 C CA . GLU A 1 269 ? -33.974 -9.616 17.949 1.00 52.66 269 GLU A CA 1
ATOM 2142 C C . GLU A 1 269 ? -34.920 -8.405 18.102 1.00 52.66 269 GLU A C 1
ATOM 2144 O O . GLU A 1 269 ? -35.579 -8.018 17.140 1.00 52.66 269 GLU A O 1
ATOM 2149 N N . ASN A 1 270 ? -34.931 -7.748 19.269 1.00 62.56 270 ASN A N 1
ATOM 2150 C CA . ASN A 1 270 ? -35.888 -6.693 19.633 1.00 62.56 270 ASN A CA 1
ATOM 2151 C C . ASN A 1 270 ? -35.259 -5.285 19.610 1.00 62.56 270 ASN A C 1
ATOM 2153 O O . ASN A 1 270 ? -35.354 -4.526 20.579 1.00 62.56 270 ASN A O 1
ATOM 2157 N N . LEU A 1 271 ? -34.562 -4.943 18.522 1.00 71.00 271 LEU A N 1
ATOM 2158 C CA . LEU A 1 271 ? -33.940 -3.627 18.334 1.00 71.00 271 LEU A CA 1
ATOM 2159 C C . LEU A 1 271 ? -34.755 -2.761 17.369 1.00 71.00 271 LEU A C 1
ATOM 2161 O O . LEU A 1 271 ? -34.974 -3.135 16.216 1.00 71.00 271 LEU A O 1
ATOM 2165 N N . VAL A 1 272 ? -35.121 -1.558 17.810 1.00 75.00 272 VAL A N 1
ATOM 2166 C CA . VAL A 1 272 ? -35.849 -0.569 17.005 1.00 75.00 272 VAL A CA 1
ATOM 2167 C C . VAL A 1 272 ? -34.905 0.562 16.613 1.00 75.00 272 VAL A C 1
ATOM 2169 O O . VAL A 1 272 ? -34.187 1.112 17.449 1.00 75.00 272 VAL A O 1
ATOM 2172 N N . LYS A 1 273 ? -34.896 0.920 15.323 1.00 80.81 273 LYS A N 1
ATOM 2173 C CA . LYS A 1 273 ? -34.154 2.083 14.823 1.00 80.81 273 LYS A CA 1
ATOM 2174 C C . LYS A 1 273 ? -34.875 3.359 15.244 1.00 80.81 273 LYS A C 1
ATOM 2176 O O . LYS A 1 273 ? -36.020 3.561 14.851 1.00 80.81 273 LYS A O 1
ATOM 2181 N N . VAL A 1 274 ? -34.187 4.226 15.977 1.00 78.25 274 VAL A N 1
ATOM 2182 C CA . VAL A 1 274 ? -34.782 5.437 16.564 1.00 78.25 274 VAL A CA 1
ATOM 2183 C C . VAL A 1 274 ? -34.236 6.739 16.016 1.00 78.25 274 VAL A C 1
ATOM 2185 O O . VAL A 1 274 ? -34.889 7.766 16.147 1.00 78.25 274 VAL A O 1
ATOM 2188 N N . PHE A 1 275 ? -33.066 6.710 15.382 1.00 76.06 275 PHE A N 1
ATOM 2189 C CA . PHE A 1 275 ? -32.469 7.917 14.830 1.00 76.06 275 PHE A CA 1
ATOM 2190 C C . PHE A 1 275 ? -31.612 7.614 13.604 1.00 76.06 275 PHE A C 1
ATOM 2192 O O . PHE A 1 275 ? -30.909 6.600 13.558 1.00 76.06 275 PHE A O 1
ATOM 2199 N N . THR A 1 276 ? -31.664 8.513 12.623 1.00 75.88 276 THR A N 1
ATOM 2200 C CA . THR A 1 276 ? -30.790 8.518 11.449 1.00 75.88 276 THR A CA 1
ATOM 2201 C C . THR A 1 276 ? -30.289 9.943 11.240 1.00 75.88 276 THR A C 1
ATOM 2203 O O . THR A 1 276 ? -31.089 10.851 11.037 1.00 75.88 276 THR A O 1
ATOM 2206 N N . GLY A 1 277 ? -28.974 10.156 11.277 1.00 71.62 277 GLY A N 1
ATOM 2207 C CA . GLY A 1 277 ? -28.407 11.497 11.119 1.00 71.62 277 GLY A CA 1
ATOM 2208 C C . GLY A 1 277 ? -26.880 11.529 11.166 1.00 71.62 277 GLY A C 1
ATOM 2209 O O . GLY A 1 277 ? -26.258 10.467 11.232 1.00 71.62 277 GLY A O 1
ATOM 2210 N N . PRO A 1 278 ? -26.267 12.724 11.125 1.00 70.50 278 PRO A N 1
ATOM 2211 C CA . PRO A 1 278 ? -24.817 12.885 11.193 1.00 70.50 278 PRO A CA 1
ATOM 2212 C C . PRO A 1 278 ? -24.219 12.238 12.448 1.00 70.50 278 PRO A C 1
ATOM 2214 O O . PRO A 1 278 ? -24.859 12.196 13.502 1.00 70.50 278 PRO A O 1
ATOM 2217 N N . GLU A 1 279 ? -22.978 11.756 12.350 1.00 65.69 279 GLU A N 1
ATOM 2218 C CA . GLU A 1 279 ? -22.312 11.043 13.448 1.00 65.69 279 GLU A CA 1
ATOM 2219 C C . GLU A 1 279 ? -22.287 11.804 14.787 1.00 65.69 279 GLU A C 1
ATOM 2221 O O . GLU A 1 279 ? -22.662 11.196 15.793 1.00 65.69 279 GLU A O 1
ATOM 2226 N N . PRO A 1 280 ? -21.959 13.111 14.830 1.00 63.09 280 PRO A N 1
ATOM 2227 C CA . PRO A 1 280 ? -21.969 13.879 16.076 1.00 63.09 280 PRO A CA 1
ATOM 2228 C C . PRO A 1 280 ? -23.340 13.882 16.758 1.00 63.09 280 PRO A C 1
ATOM 2230 O O . PRO A 1 280 ? -23.450 13.709 17.971 1.00 63.09 280 PRO A O 1
ATOM 2233 N N . THR A 1 281 ? -24.412 14.010 15.972 1.00 67.12 281 THR A N 1
ATOM 2234 C CA . THR A 1 281 ? -25.787 14.028 16.480 1.00 67.12 281 THR A CA 1
ATOM 2235 C C . THR A 1 281 ? -26.215 12.650 16.983 1.00 67.12 281 THR A C 1
ATOM 2237 O O . THR A 1 281 ? -26.856 12.540 18.025 1.00 67.12 281 THR A O 1
ATOM 2240 N N . ALA A 1 282 ? -25.817 11.584 16.282 1.00 72.00 282 ALA A N 1
ATOM 2241 C CA . ALA A 1 282 ? -26.081 10.217 16.722 1.00 72.00 282 ALA A CA 1
ATOM 2242 C C . ALA A 1 282 ? -25.343 9.882 18.032 1.00 72.00 282 ALA A C 1
ATOM 2244 O O . ALA A 1 282 ? -25.919 9.236 18.907 1.00 72.00 282 ALA A O 1
ATOM 2245 N N . LEU A 1 283 ? -24.097 10.347 18.188 1.00 68.25 283 LEU A N 1
ATOM 2246 C CA . LEU A 1 283 ? -23.308 10.190 19.416 1.00 68.25 283 LEU A CA 1
ATOM 2247 C C . LEU A 1 283 ? -23.883 10.996 20.586 1.00 68.25 283 LEU A C 1
ATOM 2249 O O . LEU A 1 283 ? -23.882 10.517 21.720 1.00 68.25 283 LEU A O 1
ATOM 2253 N N . LEU A 1 284 ? -24.411 12.193 20.319 1.00 69.81 284 LEU A N 1
ATOM 2254 C CA . LEU A 1 284 ? -25.087 12.997 21.332 1.00 69.81 284 LEU A CA 1
ATOM 2255 C C . LEU A 1 284 ? -26.331 12.280 21.871 1.00 69.81 284 LEU A C 1
ATOM 2257 O O . LEU A 1 284 ? -26.450 12.111 23.084 1.00 69.81 284 LEU A O 1
ATOM 2261 N N . LEU A 1 285 ? -27.210 11.791 20.985 1.00 74.94 285 LEU A N 1
ATOM 2262 C CA . LEU A 1 285 ? -28.403 11.040 21.395 1.00 74.94 285 LEU A CA 1
ATOM 2263 C C . LEU A 1 285 ? -28.039 9.815 22.217 1.00 74.94 285 LEU A C 1
ATOM 2265 O O . LEU A 1 285 ? -28.636 9.538 23.249 1.00 74.94 285 LEU A O 1
ATOM 2269 N N . MET A 1 286 ? -27.044 9.078 21.740 1.00 72.50 286 MET A N 1
ATOM 2270 C CA . MET A 1 286 ? -26.541 7.886 22.393 1.00 72.50 286 MET A CA 1
ATOM 2271 C C . MET A 1 286 ? -26.101 8.181 23.832 1.00 72.50 286 MET A C 1
ATOM 2273 O O . MET A 1 286 ? -26.476 7.441 24.740 1.00 72.50 286 MET A O 1
ATOM 2277 N N . LYS A 1 287 ? -25.379 9.286 24.058 1.00 70.44 287 LYS A N 1
ATOM 2278 C CA . LYS A 1 287 ? -24.970 9.716 25.401 1.00 70.44 287 LYS A CA 1
ATOM 2279 C C . LYS A 1 287 ? -26.163 10.142 26.264 1.00 70.44 287 LYS A C 1
ATOM 2281 O O . LYS A 1 287 ? -26.232 9.761 27.427 1.00 70.44 287 LYS A O 1
ATOM 2286 N N . MET A 1 288 ? -27.127 10.875 25.702 1.00 69.69 288 MET A N 1
ATOM 2287 C CA . MET A 1 288 ? -28.359 11.265 26.412 1.00 69.69 288 MET A CA 1
ATOM 2288 C C . MET A 1 288 ? -29.191 10.042 26.837 1.00 69.69 288 MET A C 1
ATOM 2290 O O . MET A 1 288 ? -29.745 9.993 27.938 1.00 69.69 288 MET A O 1
ATOM 2294 N N . LEU A 1 289 ? -29.256 9.023 25.980 1.00 73.88 289 LEU A N 1
ATOM 2295 C CA . LEU A 1 289 ? -29.884 7.742 26.294 1.00 73.88 289 LEU A CA 1
ATOM 2296 C C . LEU A 1 289 ? -29.106 7.010 27.399 1.00 73.88 289 LEU A C 1
ATOM 2298 O O . LEU A 1 289 ? -29.710 6.539 28.358 1.00 73.88 289 LEU A O 1
ATOM 2302 N N . GLU A 1 290 ? -27.774 6.992 27.340 1.00 73.56 290 GLU A N 1
ATOM 2303 C CA . GLU A 1 290 ? -26.939 6.361 28.368 1.00 73.56 290 GLU A CA 1
ATOM 2304 C C . GLU A 1 290 ? -27.100 7.025 29.749 1.00 73.56 290 GLU A C 1
ATOM 2306 O O . GLU A 1 290 ? -27.261 6.327 30.752 1.00 73.56 290 GLU A O 1
ATOM 2311 N N . GLU A 1 291 ? -27.153 8.360 29.811 1.00 67.38 291 GLU A N 1
ATOM 2312 C CA . GLU A 1 291 ? -27.393 9.123 31.049 1.00 67.38 291 GLU A CA 1
ATOM 2313 C C . GLU A 1 291 ? -28.767 8.828 31.674 1.00 67.38 291 GLU A C 1
ATOM 2315 O O . GLU A 1 291 ? -28.929 8.884 32.894 1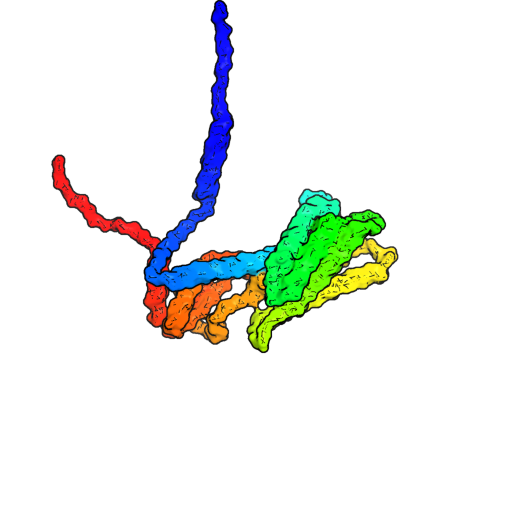.00 67.38 291 GLU A O 1
ATOM 2320 N N . THR A 1 292 ? -29.753 8.442 30.859 1.00 67.75 292 THR A N 1
ATOM 2321 C CA . THR A 1 292 ? -31.081 8.001 31.325 1.00 67.75 292 THR A CA 1
ATOM 2322 C C . THR A 1 292 ? -31.170 6.492 31.582 1.00 67.75 292 THR A C 1
ATOM 2324 O O . THR A 1 292 ? -32.234 5.968 31.946 1.00 67.75 292 THR A O 1
ATOM 2327 N N . GLY A 1 293 ? -30.042 5.786 31.465 1.00 64.12 293 GLY A N 1
ATOM 2328 C CA . GLY A 1 293 ? -29.916 4.347 31.674 1.00 64.12 293 GLY A CA 1
ATOM 2329 C C . GLY A 1 293 ? -30.464 3.500 30.525 1.00 64.12 293 GLY A C 1
ATOM 2330 O O . GLY A 1 293 ? -30.712 2.315 30.731 1.00 64.12 293 GLY A O 1
ATOM 2331 N N . ILE A 1 294 ? -30.686 4.094 29.350 1.00 73.50 294 ILE A N 1
ATOM 2332 C CA . ILE A 1 294 ? -31.173 3.427 28.140 1.00 73.50 294 ILE A CA 1
ATOM 2333 C C . ILE A 1 294 ? -29.970 2.993 27.309 1.00 73.50 294 ILE A C 1
ATOM 2335 O O . ILE A 1 294 ? -29.126 3.803 26.919 1.00 73.50 294 ILE A O 1
ATOM 2339 N N . LYS A 1 295 ? -29.882 1.695 27.017 1.00 70.44 295 LYS A N 1
ATOM 2340 C CA . LYS A 1 295 ? -28.804 1.178 26.174 1.00 70.44 295 LYS A CA 1
ATOM 2341 C C . LYS A 1 295 ? -29.128 1.439 24.707 1.00 70.44 295 LYS A C 1
ATOM 2343 O O . LYS A 1 295 ? -30.249 1.215 24.256 1.00 70.44 295 LYS A O 1
ATOM 2348 N N . SER A 1 296 ? -28.131 1.893 23.956 1.00 69.75 296 SER A N 1
ATOM 2349 C CA . SER A 1 296 ? -28.267 2.180 22.530 1.00 69.75 296 SER A CA 1
ATOM 2350 C C . SER A 1 296 ? -27.090 1.622 21.731 1.00 69.75 296 SER A C 1
ATOM 2352 O O . SER A 1 296 ? -25.993 1.429 22.254 1.00 69.75 296 SER A O 1
ATOM 2354 N N . LEU A 1 297 ? -27.336 1.321 20.455 1.00 69.62 297 LEU A N 1
ATOM 2355 C CA . LEU A 1 297 ? -26.386 0.712 19.532 1.00 69.62 297 LEU A CA 1
ATOM 2356 C C . LEU A 1 297 ? -26.319 1.522 18.238 1.00 69.62 297 LEU A C 1
ATOM 2358 O O . LEU A 1 297 ? -27.307 1.650 17.516 1.00 69.62 297 LEU A O 1
ATOM 2362 N N . ILE A 1 298 ? -25.125 1.997 17.891 1.00 68.94 298 ILE A N 1
ATOM 2363 C CA . ILE A 1 298 ? -24.866 2.594 16.579 1.00 68.94 298 ILE A CA 1
ATOM 2364 C C . ILE A 1 298 ? -24.528 1.485 15.584 1.00 68.94 298 ILE A C 1
ATOM 2366 O O . ILE A 1 298 ? -23.609 0.681 15.794 1.00 68.94 298 ILE A O 1
ATOM 2370 N N . LYS A 1 299 ? -25.245 1.460 14.460 1.00 64.25 299 LYS A N 1
ATOM 2371 C CA . LYS A 1 299 ? -24.973 0.548 13.352 1.00 64.25 299 LYS A CA 1
ATOM 2372 C C . LYS A 1 299 ? -24.755 1.333 12.067 1.00 64.25 299 LYS A C 1
ATOM 2374 O O . LYS A 1 299 ? -25.528 2.215 11.702 1.00 64.25 299 LYS A O 1
ATOM 2379 N N . ASN A 1 300 ? -23.692 0.968 11.364 1.00 63.06 300 ASN A N 1
ATOM 2380 C CA . ASN A 1 300 ? -23.405 1.475 10.037 1.00 63.06 300 ASN A CA 1
ATOM 2381 C C . ASN A 1 300 ? -23.777 0.392 9.019 1.00 63.06 300 ASN A C 1
ATOM 2383 O O . ASN A 1 300 ? -23.039 -0.577 8.842 1.00 63.06 300 ASN A O 1
ATOM 2387 N N . ASP A 1 301 ? -24.953 0.534 8.407 1.00 55.09 301 ASP A N 1
ATOM 2388 C CA . ASP A 1 301 ? -25.487 -0.420 7.425 1.00 55.09 301 ASP A CA 1
ATOM 2389 C C . ASP A 1 301 ? -25.088 -0.058 5.974 1.00 55.09 301 ASP A C 1
ATOM 2391 O O . ASP A 1 301 ? -25.508 -0.718 5.025 1.00 55.09 301 ASP A O 1
ATOM 2395 N N . SER A 1 302 ? -24.266 0.983 5.768 1.00 55.12 302 SER A N 1
ATOM 2396 C CA . SER A 1 302 ? -23.906 1.463 4.428 1.00 55.12 302 SER A CA 1
ATOM 2397 C C . SER A 1 302 ? -22.730 0.689 3.806 1.00 55.12 302 SER A C 1
ATOM 2399 O O . SER A 1 302 ? -21.653 0.550 4.390 1.00 55.12 302 SER A O 1
ATOM 2401 N N . MET A 1 303 ? -22.907 0.223 2.561 1.00 42.72 303 MET A N 1
ATOM 2402 C CA . MET A 1 303 ? -21.861 -0.449 1.767 1.00 42.72 303 MET A CA 1
ATOM 2403 C C . MET A 1 303 ? -20.634 0.454 1.523 1.00 42.72 303 MET A C 1
ATOM 2405 O O . MET A 1 303 ? -19.506 -0.028 1.433 1.00 42.72 303 MET A O 1
ATOM 2409 N N . LEU A 1 304 ? -20.840 1.774 1.470 1.00 45.50 304 LEU A N 1
ATOM 2410 C CA . LEU A 1 304 ? -19.787 2.784 1.314 1.00 45.50 304 LEU A CA 1
ATOM 2411 C C . LEU A 1 304 ? -18.842 2.864 2.527 1.00 45.50 304 LEU A C 1
ATOM 2413 O O . LEU A 1 304 ? -17.637 3.046 2.339 1.00 45.50 304 LEU A O 1
ATOM 2417 N N . GLY A 1 305 ? -19.339 2.618 3.746 1.00 47.09 305 GLY A N 1
ATOM 2418 C CA . GLY A 1 305 ? -18.508 2.532 4.953 1.00 47.09 305 GLY A CA 1
ATOM 2419 C C . GLY A 1 305 ? -17.460 1.413 4.886 1.00 47.09 305 GLY A C 1
ATOM 2420 O O . GLY A 1 305 ? -16.320 1.594 5.325 1.00 47.09 305 GLY A O 1
ATOM 2421 N N . TYR A 1 306 ? -17.813 0.288 4.251 1.00 42.22 306 TYR A N 1
ATOM 2422 C CA . TYR A 1 306 ? -16.913 -0.846 3.991 1.00 42.22 306 TYR A CA 1
ATOM 2423 C C . TYR A 1 306 ? -15.874 -0.574 2.897 1.00 42.22 306 TYR A C 1
ATOM 2425 O O . TYR A 1 306 ? -14.845 -1.240 2.867 1.00 42.22 306 TYR A O 1
ATOM 2433 N N . LEU A 1 307 ? -16.106 0.401 2.016 1.00 43.00 307 LEU A N 1
ATOM 2434 C CA . LEU A 1 307 ? -15.136 0.830 0.998 1.00 43.00 307 LEU A CA 1
ATOM 2435 C C . LEU A 1 307 ? -14.190 1.928 1.506 1.00 43.00 307 LEU A C 1
ATOM 2437 O O . LEU A 1 307 ? -13.211 2.269 0.843 1.00 43.00 307 LEU A O 1
ATOM 2441 N N . GLY A 1 308 ? -14.444 2.441 2.711 1.00 38.91 308 GLY A N 1
ATOM 2442 C CA . GLY A 1 308 ? -13.620 3.455 3.347 1.00 38.91 308 GLY A CA 1
ATOM 2443 C C . GLY A 1 308 ? -14.127 4.885 3.218 1.00 38.91 308 GLY A C 1
ATOM 2444 O O . GLY A 1 308 ? -13.439 5.774 3.709 1.00 38.91 308 GLY A O 1
ATOM 2445 N N . ALA A 1 309 ? -15.310 5.100 2.640 1.00 43.25 309 ALA A N 1
ATOM 2446 C CA . ALA A 1 309 ? -15.984 6.392 2.691 1.00 43.25 309 ALA A CA 1
ATOM 2447 C C . ALA A 1 309 ? -16.597 6.619 4.083 1.00 43.25 309 ALA A C 1
ATOM 2449 O O . ALA A 1 309 ? -17.073 5.676 4.720 1.00 43.25 309 ALA A O 1
ATOM 2450 N N . VAL A 1 310 ? -16.565 7.862 4.563 1.00 46.94 310 VAL A N 1
ATOM 2451 C CA . VAL A 1 310 ? -17.317 8.265 5.757 1.00 46.94 310 VAL A CA 1
ATOM 2452 C C . VAL A 1 310 ? -18.801 8.229 5.377 1.00 46.94 310 VAL A C 1
ATOM 2454 O O . VAL A 1 310 ? -19.165 8.832 4.368 1.00 46.94 310 VAL A O 1
ATOM 2457 N N . PRO A 1 311 ? -19.662 7.485 6.090 1.00 52.00 311 PRO A N 1
ATOM 2458 C CA . PRO A 1 311 ? -21.094 7.586 5.867 1.00 52.00 311 PRO A CA 1
ATOM 2459 C C . PRO A 1 311 ? -21.557 8.954 6.356 1.00 52.00 311 PRO A C 1
ATOM 2461 O O . PRO A 1 311 ? -21.348 9.279 7.521 1.00 52.00 311 PRO A O 1
ATOM 2464 N N . ASP A 1 312 ? -22.243 9.712 5.506 1.00 54.22 312 ASP A N 1
ATOM 2465 C CA . ASP A 1 312 ? -22.854 10.987 5.912 1.00 54.22 312 ASP A CA 1
ATOM 2466 C C . ASP A 1 312 ? -23.934 10.807 6.998 1.00 54.22 312 ASP A C 1
ATOM 2468 O O . ASP A 1 312 ? -24.321 11.767 7.663 1.00 54.22 312 ASP A O 1
ATOM 2472 N N . VAL A 1 313 ? -24.427 9.577 7.195 1.00 59.06 313 VAL A N 1
ATOM 2473 C CA . VAL A 1 313 ? -25.515 9.250 8.122 1.00 59.06 313 VAL A CA 1
ATOM 2474 C C . VAL A 1 313 ? -25.256 7.954 8.896 1.00 59.06 313 VAL A C 1
ATOM 2476 O O . VAL A 1 313 ? -24.910 6.916 8.327 1.00 59.06 313 VAL A O 1
ATOM 2479 N N . MET A 1 314 ? -25.469 8.004 10.210 1.00 69.56 314 MET A N 1
ATOM 2480 C CA . MET A 1 314 ? -25.431 6.871 11.133 1.00 69.56 314 MET A CA 1
ATOM 2481 C C . MET A 1 314 ? -26.838 6.500 11.598 1.00 69.56 314 MET A C 1
ATOM 2483 O O . MET A 1 314 ? -27.683 7.374 11.776 1.00 69.56 314 MET A O 1
ATOM 2487 N N . ASN A 1 315 ? -27.072 5.205 11.833 1.00 75.94 315 ASN A N 1
ATOM 2488 C CA . ASN A 1 315 ? -28.324 4.702 12.392 1.00 75.94 315 ASN A CA 1
ATOM 2489 C C . ASN A 1 315 ? -28.128 4.329 13.866 1.00 75.94 315 ASN A C 1
ATOM 2491 O O . ASN A 1 315 ? -27.237 3.538 14.191 1.00 75.94 315 ASN A O 1
ATOM 2495 N N . LEU A 1 316 ? -28.982 4.859 14.740 1.00 78.12 316 LEU A N 1
ATOM 2496 C CA . LEU A 1 316 ? -29.037 4.512 16.157 1.00 78.12 316 LEU A CA 1
ATOM 2497 C C . LEU A 1 316 ? -30.220 3.581 16.429 1.00 78.12 316 LEU A C 1
ATOM 2499 O O . LEU A 1 316 ? -31.335 3.817 15.957 1.00 78.12 316 LEU A O 1
ATOM 2503 N N . TYR A 1 317 ? -29.967 2.551 17.224 1.00 78.06 317 TYR A N 1
ATOM 2504 C CA . TYR A 1 317 ? -30.934 1.544 17.637 1.00 78.06 317 TYR A CA 1
ATOM 2505 C C . TYR A 1 317 ? -31.026 1.503 19.166 1.00 78.06 317 TYR A C 1
ATOM 2507 O O . TYR A 1 317 ? -30.020 1.706 19.843 1.00 78.06 317 TYR A O 1
ATOM 2515 N N . ILE A 1 318 ? -32.206 1.209 19.706 1.00 80.62 318 ILE A N 1
ATOM 2516 C CA . ILE A 1 318 ? -32.445 0.930 21.136 1.00 80.62 318 ILE A CA 1
ATOM 2517 C C . ILE A 1 318 ? -33.303 -0.330 21.275 1.00 80.62 318 ILE A C 1
ATOM 2519 O O . ILE A 1 318 ? -33.832 -0.825 20.277 1.00 80.62 318 ILE A O 1
ATOM 2523 N N . PHE A 1 319 ? -33.464 -0.839 22.496 1.00 74.56 319 PHE A N 1
ATOM 2524 C CA . PHE A 1 319 ? -34.426 -1.906 22.755 1.00 74.56 319 PHE A CA 1
ATOM 2525 C C . PHE A 1 319 ? -35.870 -1.415 22.654 1.00 74.56 319 PHE A C 1
ATOM 2527 O O . PHE A 1 319 ? -36.189 -0.303 23.070 1.00 74.56 319 PHE A O 1
ATOM 2534 N N . GLU A 1 320 ? -36.751 -2.268 22.131 1.00 72.56 320 GLU A N 1
ATOM 2535 C CA . GLU A 1 320 ? -38.185 -1.973 22.013 1.00 72.56 320 GLU A CA 1
ATOM 2536 C C . GLU A 1 320 ? -38.838 -1.658 23.373 1.00 72.56 320 GLU A C 1
ATOM 2538 O O . GLU A 1 320 ? -39.693 -0.780 23.459 1.00 72.56 320 GLU A O 1
ATOM 2543 N N . GLU A 1 321 ? -38.378 -2.296 24.453 1.00 73.00 321 GLU A N 1
ATOM 2544 C CA . GLU A 1 321 ? -38.859 -2.051 25.823 1.00 73.00 321 GLU A CA 1
ATOM 2545 C C . GLU A 1 321 ? -38.529 -0.646 26.355 1.00 73.00 321 GLU A C 1
ATOM 2547 O O . GLU A 1 321 ? -39.287 -0.089 27.149 1.00 73.00 321 GLU A O 1
ATOM 2552 N N . ASP A 1 322 ? -37.440 -0.042 25.874 1.00 77.06 322 ASP A N 1
ATOM 2553 C CA . ASP A 1 322 ? -37.002 1.297 26.272 1.00 77.06 322 ASP A CA 1
ATOM 2554 C C . ASP A 1 322 ? -37.595 2.401 25.377 1.00 77.06 322 ASP A C 1
ATOM 2556 O O . ASP A 1 322 ? -37.383 3.589 25.636 1.00 77.06 322 ASP A O 1
ATOM 2560 N N . LEU A 1 323 ? -38.365 2.044 24.339 1.00 76.88 323 LEU A N 1
ATOM 2561 C CA . LEU A 1 323 ? -38.883 2.988 23.345 1.00 76.88 323 LEU A CA 1
ATOM 2562 C C . LEU A 1 323 ? -39.773 4.068 23.968 1.00 76.88 323 LEU A C 1
ATOM 2564 O O . LEU A 1 323 ? -39.588 5.251 23.695 1.00 76.88 323 LEU A O 1
ATOM 2568 N N . GLU A 1 324 ? -40.696 3.685 24.850 1.00 73.50 324 GLU A N 1
ATOM 2569 C CA . GLU A 1 324 ? -41.595 4.633 25.523 1.00 73.50 324 GLU A CA 1
ATOM 2570 C C . GLU A 1 324 ? -40.840 5.582 26.465 1.00 73.50 324 GLU A C 1
ATOM 2572 O O . GLU A 1 324 ? -41.209 6.745 26.618 1.00 73.50 324 GLU A O 1
ATOM 2577 N N . LYS A 1 325 ? -39.733 5.115 27.050 1.00 73.62 325 LYS A N 1
ATOM 2578 C CA . LYS A 1 325 ? -38.865 5.924 27.912 1.00 73.62 325 LYS A CA 1
ATOM 2579 C C . LYS A 1 325 ? -37.956 6.854 27.098 1.00 73.62 325 LYS A C 1
ATOM 2581 O O . LYS A 1 325 ? -37.638 7.950 27.555 1.00 73.62 325 LYS A O 1
ATOM 2586 N N . ALA A 1 326 ? -37.565 6.434 25.895 1.00 75.25 326 ALA A N 1
ATOM 2587 C CA . ALA A 1 326 ? -36.715 7.187 24.978 1.00 75.25 326 ALA A CA 1
ATOM 2588 C C . ALA A 1 326 ? -37.482 8.222 24.135 1.00 75.25 326 ALA A C 1
ATOM 2590 O O . ALA A 1 326 ? -36.882 9.215 23.724 1.00 75.25 326 ALA A O 1
ATOM 2591 N N . ARG A 1 327 ? -38.791 8.026 23.899 1.00 76.56 327 ARG A N 1
ATOM 2592 C CA . ARG A 1 327 ? -39.675 8.935 23.137 1.00 76.56 327 ARG A CA 1
ATOM 2593 C C . ARG A 1 327 ? -39.440 10.427 23.397 1.00 76.56 327 ARG A C 1
ATOM 2595 O O . ARG A 1 327 ? -39.207 11.131 22.423 1.00 76.56 327 ARG A O 1
ATOM 2602 N N . PRO A 1 328 ? -39.433 10.938 24.646 1.00 74.38 328 PRO A N 1
ATOM 2603 C CA . PRO A 1 328 ? -39.255 12.372 24.878 1.00 74.38 328 PRO A CA 1
ATOM 2604 C C . PRO A 1 328 ? -37.900 12.904 24.387 1.00 74.38 328 PRO A C 1
ATOM 2606 O O . PRO A 1 328 ? -37.839 14.027 23.896 1.00 74.38 328 PRO A O 1
ATOM 2609 N N . LEU A 1 329 ? -36.833 12.102 24.474 1.00 71.19 329 LEU A N 1
ATOM 2610 C CA . LEU A 1 329 ? -35.490 12.476 24.012 1.00 71.19 329 LEU A CA 1
ATOM 2611 C C . LEU A 1 329 ? -35.379 12.393 22.486 1.00 71.19 329 LEU A C 1
ATOM 2613 O O . LEU A 1 329 ? -34.773 13.259 21.861 1.00 71.19 329 LEU A O 1
ATOM 2617 N N . ILE A 1 330 ? -35.986 11.363 21.889 1.00 75.19 330 ILE A N 1
ATOM 2618 C CA . ILE A 1 330 ? -36.041 11.176 20.435 1.00 75.19 330 ILE A CA 1
ATOM 2619 C C . ILE A 1 330 ? -36.853 12.306 19.793 1.00 75.19 330 ILE A C 1
ATOM 2621 O O . ILE A 1 330 ? -36.400 12.905 18.822 1.00 75.19 330 ILE A O 1
ATOM 2625 N N . ASP A 1 331 ? -38.012 12.641 20.359 1.00 74.94 331 ASP A N 1
ATOM 2626 C CA . ASP A 1 331 ? -38.880 13.714 19.873 1.00 74.94 331 ASP A CA 1
ATOM 2627 C C . ASP A 1 331 ? -38.226 15.093 20.048 1.00 74.94 331 ASP A C 1
ATOM 2629 O O . ASP A 1 331 ? -38.347 15.940 19.164 1.00 74.94 331 ASP A O 1
ATOM 2633 N N . GLU A 1 332 ? -37.497 15.330 21.149 1.00 70.81 332 GLU A N 1
ATOM 2634 C CA . GLU A 1 332 ? -36.713 16.561 21.336 1.00 70.81 332 GLU A CA 1
ATOM 2635 C C . GLU A 1 332 ? -35.625 16.697 20.266 1.00 70.81 332 GLU A C 1
ATOM 2637 O O . GLU A 1 332 ? -35.437 17.779 19.711 1.00 70.81 332 GLU A O 1
ATOM 2642 N N . MET A 1 333 ? -34.944 15.604 19.925 1.00 66.38 333 MET A N 1
ATOM 2643 C CA . MET A 1 333 ? -33.909 15.620 18.897 1.00 66.38 333 MET A CA 1
ATOM 2644 C C . MET A 1 333 ? -34.454 15.704 17.470 1.00 66.38 333 MET A C 1
ATOM 2646 O O . MET A 1 333 ? -33.875 16.405 16.644 1.00 66.38 333 MET A O 1
ATOM 2650 N N . ASN A 1 334 ? -35.570 15.036 17.179 1.00 66.94 334 ASN A N 1
ATOM 2651 C CA . ASN A 1 334 ? -36.222 15.112 15.872 1.00 66.94 334 ASN A CA 1
ATOM 2652 C C . ASN A 1 334 ? -36.791 16.517 15.624 1.00 66.94 334 ASN A C 1
ATOM 2654 O O . ASN A 1 334 ? -36.650 17.041 14.524 1.00 66.94 334 ASN A O 1
ATOM 2658 N N . LYS A 1 335 ? -37.326 17.188 16.656 1.00 62.22 335 LYS A N 1
ATOM 2659 C CA . LYS A 1 335 ? -37.730 18.605 16.572 1.00 62.22 335 LYS A CA 1
ATOM 2660 C C . LYS A 1 335 ? -36.561 19.552 16.306 1.00 62.22 335 LYS A C 1
ATOM 2662 O O . LYS A 1 335 ? -36.749 20.574 15.666 1.00 62.22 335 LYS A O 1
ATOM 2667 N N . GLN A 1 336 ? -35.353 19.221 16.764 1.00 55.88 336 GLN A N 1
ATOM 2668 C CA . GLN A 1 336 ? -34.140 19.984 16.434 1.00 55.88 336 GLN A CA 1
ATOM 2669 C C . GLN A 1 336 ? -33.647 19.746 14.994 1.00 55.88 336 GLN A C 1
ATOM 2671 O O . GLN A 1 336 ? -32.748 20.452 14.535 1.00 55.88 336 GLN A O 1
ATOM 2676 N N . GLN A 1 337 ? -34.211 18.760 14.285 1.00 52.78 337 GLN A N 1
ATOM 2677 C CA . GLN A 1 337 ? -33.938 18.486 12.873 1.00 52.78 337 GLN A CA 1
ATOM 2678 C C . GLN A 1 337 ? -35.007 19.035 11.920 1.00 52.78 337 GLN A C 1
ATOM 2680 O O . GLN A 1 337 ? -34.744 19.104 10.715 1.00 52.78 337 GLN A O 1
ATOM 2685 N N . GLU A 1 338 ? -36.186 19.413 12.420 1.00 43.19 338 GLU A N 1
ATOM 2686 C CA . GLU A 1 338 ? -37.211 20.055 11.599 1.00 43.19 338 GLU A CA 1
ATOM 2687 C C . GLU A 1 338 ? -36.738 21.468 11.213 1.00 43.19 338 GLU A C 1
ATOM 2689 O O . GLU A 1 338 ? -36.343 22.244 12.087 1.00 43.19 338 GLU A O 1
ATOM 2694 N N . PRO A 1 339 ? -36.723 21.823 9.914 1.00 36.84 339 PRO A N 1
ATOM 2695 C CA . PRO A 1 339 ? -36.540 23.215 9.527 1.00 36.84 339 PRO A CA 1
ATOM 2696 C C . PRO A 1 339 ? -37.682 24.031 10.142 1.00 36.84 339 PRO A C 1
ATOM 2698 O O . PRO A 1 339 ? -38.828 23.585 10.091 1.00 36.84 339 PRO A O 1
ATOM 2701 N N . GLU A 1 340 ? -37.381 25.203 10.717 1.00 37.41 340 GLU A N 1
ATOM 2702 C CA . GLU A 1 340 ? -38.417 26.182 11.066 1.00 37.41 340 GLU A CA 1
ATOM 2703 C C . GLU A 1 340 ? -39.305 26.368 9.830 1.00 37.41 340 GLU A C 1
ATOM 2705 O O . GLU A 1 340 ? -38.842 26.816 8.779 1.00 37.41 340 GLU A O 1
ATOM 2710 N N . GLY A 1 341 ? -40.548 25.897 9.929 1.00 36.22 341 GLY A N 1
ATOM 2711 C CA . GLY A 1 341 ? -41.540 26.069 8.886 1.00 36.22 341 GLY A CA 1
ATOM 2712 C C . GLY A 1 341 ? -41.817 27.553 8.706 1.00 36.22 341 GLY A C 1
ATOM 2713 O O . GLY A 1 341 ? -41.888 28.295 9.683 1.00 36.22 341 GLY A O 1
ATOM 2714 N N . ASP A 1 342 ? -41.963 27.967 7.452 1.00 38.12 342 ASP A N 1
ATOM 2715 C CA . ASP A 1 342 ? -42.486 29.277 7.092 1.00 38.12 342 ASP A CA 1
ATOM 2716 C C . ASP A 1 342 ? -43.824 29.510 7.823 1.00 38.12 342 ASP A C 1
ATOM 2718 O O . ASP A 1 342 ? -44.845 28.907 7.482 1.00 38.12 342 ASP A O 1
ATOM 2722 N N . ASP A 1 343 ? -43.821 30.386 8.831 1.00 33.78 343 ASP A N 1
ATOM 2723 C CA . ASP A 1 343 ? -45.036 30.919 9.447 1.00 33.78 343 ASP A CA 1
ATOM 2724 C 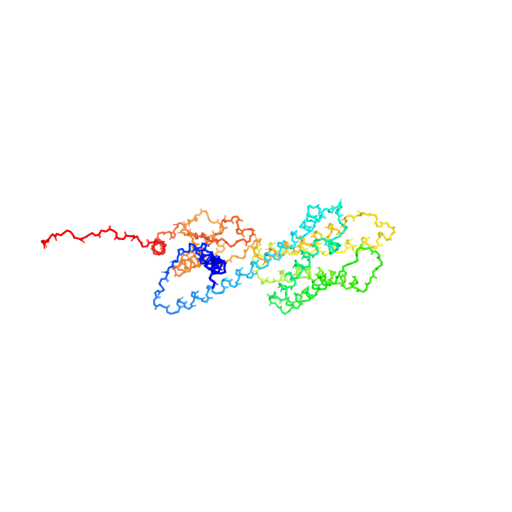C . ASP A 1 343 ? -45.737 31.858 8.442 1.00 33.78 343 ASP A C 1
ATOM 2726 O O . ASP A 1 343 ? -45.618 33.084 8.493 1.00 33.78 343 ASP A O 1
ATOM 2730 N N . GLU A 1 344 ? -46.490 31.283 7.500 1.00 39.06 344 GLU A N 1
ATOM 2731 C CA . GLU A 1 344 ? -47.583 31.973 6.812 1.00 39.06 344 GLU A CA 1
ATOM 2732 C C . GLU A 1 344 ? -48.903 31.752 7.568 1.00 39.06 344 GLU A C 1
ATOM 2734 O O . GLU A 1 344 ? -49.561 30.720 7.419 1.00 39.06 344 GLU A O 1
ATOM 2739 N N . GLN A 1 345 ? -49.289 32.760 8.359 1.00 31.41 345 GLN A N 1
ATOM 2740 C CA . GLN A 1 345 ? -50.654 33.187 8.733 1.00 31.41 345 GLN A CA 1
ATOM 2741 C C . GLN A 1 345 ? -50.497 34.263 9.824 1.00 31.41 345 GLN A C 1
ATOM 2743 O O . GLN A 1 345 ? -49.815 34.032 10.807 1.00 31.41 345 GLN A O 1
ATOM 2748 N N . GLY A 1 346 ? -51.061 35.465 9.800 1.00 29.88 346 GLY A N 1
ATOM 2749 C CA . GLY A 1 346 ? -52.077 36.108 8.983 1.00 29.88 346 GLY A CA 1
ATOM 2750 C C . GLY A 1 346 ? -52.657 37.237 9.848 1.00 29.88 346 GLY A C 1
ATOM 2751 O O . GLY A 1 346 ? -53.137 36.954 10.932 1.00 29.88 346 GLY A O 1
ATOM 2752 N N . GLU A 1 347 ? -52.561 38.494 9.412 1.00 30.44 347 GLU A N 1
ATOM 2753 C CA . GLU A 1 347 ? -53.274 39.695 9.908 1.00 30.44 347 GLU A CA 1
ATOM 2754 C C . GLU A 1 347 ? -52.667 40.871 9.113 1.00 30.44 347 GLU A C 1
ATOM 2756 O O . GLU A 1 347 ? -51.459 41.060 9.110 1.00 30.44 347 GLU A O 1
ATOM 2761 N N . SER A 1 348 ? -53.363 41.684 8.326 1.00 31.19 348 SER A N 1
ATOM 2762 C CA . SER A 1 348 ? -54.645 42.331 8.559 1.00 31.19 348 SER A CA 1
ATOM 2763 C C . SER A 1 348 ? -55.141 42.925 7.232 1.00 31.19 348 SER A C 1
ATOM 2765 O O . SER A 1 348 ? -54.389 43.561 6.492 1.00 31.19 348 SER A O 1
ATOM 2767 N N . GLY A 1 349 ? -56.424 42.740 6.932 1.00 31.48 349 GLY A N 1
ATOM 2768 C CA . GLY A 1 349 ? -57.167 43.771 6.217 1.00 31.48 349 GLY A CA 1
ATOM 2769 C C . GLY A 1 349 ? -57.620 44.806 7.244 1.00 31.48 349 GLY A C 1
ATOM 2770 O O . GLY A 1 349 ? -58.026 44.415 8.331 1.00 31.48 349 GLY A O 1
ATOM 2771 N N . GLU A 1 350 ? -57.519 46.098 6.941 1.00 33.81 350 GLU A N 1
ATOM 2772 C CA . GLU A 1 350 ? -58.685 46.955 6.687 1.00 33.81 350 GLU A CA 1
ATOM 2773 C C . GLU A 1 350 ? -58.246 48.400 6.379 1.00 33.81 350 GLU A C 1
ATOM 2775 O O . GLU A 1 350 ? -57.254 48.917 6.884 1.00 33.81 350 GLU A O 1
ATOM 2780 N N . ALA A 1 351 ? -59.001 49.007 5.468 1.00 36.88 351 ALA A N 1
ATOM 2781 C CA . ALA A 1 351 ? -58.814 50.287 4.805 1.00 36.88 351 ALA A CA 1
ATOM 2782 C C . ALA A 1 351 ? -58.732 51.524 5.720 1.00 36.88 351 ALA A C 1
ATOM 2784 O O . ALA A 1 351 ? -59.362 51.570 6.776 1.00 36.88 351 ALA A O 1
ATOM 2785 N N . LYS A 1 352 ? -58.127 52.603 5.197 1.00 36.22 352 LYS A N 1
ATOM 2786 C CA . LYS A 1 352 ? -58.838 53.873 4.944 1.00 36.22 352 LYS A CA 1
ATOM 2787 C C . LYS A 1 352 ? -58.005 54.844 4.096 1.00 36.22 352 LYS A C 1
ATOM 2789 O O . LYS A 1 352 ? -56.912 55.216 4.502 1.00 36.22 352 LYS A O 1
ATOM 2794 N N . GLU A 1 353 ? -58.620 55.187 2.962 1.00 36.47 353 GLU A N 1
ATOM 2795 C CA . GLU A 1 353 ? -58.594 56.443 2.181 1.00 36.47 353 GLU A CA 1
ATOM 2796 C C . GLU A 1 353 ? -57.264 57.090 1.767 1.00 36.47 353 GLU A C 1
ATOM 2798 O O . GLU A 1 353 ? -56.531 57.622 2.629 1.00 36.47 353 GLU A O 1
#